Protein AF-A0A165U2X6-F1 (afdb_monomer)

Solvent-accessible surface area (backbone atoms only — not comparable to full-atom values): 18985 Å² total; per-residue (Å²): 111,72,78,59,49,51,34,22,65,60,55,66,56,41,53,42,51,49,54,15,63,79,70,76,49,68,45,68,59,51,27,49,54,42,35,52,60,53,52,75,76,44,92,75,73,81,72,74,57,47,79,82,42,50,92,54,44,56,83,82,63,59,31,30,18,85,81,30,70,65,42,41,51,50,51,50,50,13,45,54,52,41,53,52,48,36,40,77,73,65,75,36,54,84,76,64,39,51,78,67,52,56,81,69,51,92,72,51,73,51,56,70,76,49,41,75,32,75,78,59,92,53,60,70,49,44,70,79,61,50,62,90,90,63,81,67,32,67,66,52,53,50,50,44,54,69,64,64,69,60,79,66,47,40,67,38,27,34,42,25,56,39,63,40,78,90,53,32,44,46,38,34,44,39,38,36,26,28,42,38,92,63,87,80,50,72,69,55,52,50,39,47,74,74,40,88,84,76,51,95,56,49,55,45,44,50,70,41,57,73,89,75,50,64,47,55,46,52,67,36,39,67,31,40,73,46,64,86,45,66,40,61,90,84,46,78,60,49,80,46,75,40,68,34,34,34,33,37,26,46,98,91,38,78,49,34,37,35,38,38,22,76,76,52,90,66,71,68,38,52,48,95,50,56,46,46,37,31,40,36,34,30,23,41,62,70,39,47,52,56,50,35,68,70,65,69,39,23,33,29,42,37,38,36,40,40,42,34,74,34,73,84,42,95,62,74,44,70,68,46,77,46,77,36,71,43,81,76,47,71,68,78,76,84,128

Mean predicted aligned error: 9.25 Å

pLDDT: mean 77.8, std 13.4, range [36.66, 94.38]

Nearest PDB structures (foldseek):
  8dgc-assembly1_D  TM=3.742E-01  e=8.845E-08  Salmonella enterica
  1qpp-assembly1_B  TM=2.661E-01  e=1.090E+00  Escherichia coli
  5xxz-assembly1_B  TM=2.327E-01  e=1.485E+00  Streptococcus pyogenes
  6msu-assembly1_A  TM=2.646E-01  e=4.808E+00  Homo sapiens
  3fcs-assembly2_C  TM=2.014E-01  e=8.924E+00  Homo sapiens

Foldseek 3Di:
DVLLQQAAACQLVQVQVVLCVVQVHPLVVQLVVLLVVVCVVDPQDGDQCCVVCVVWADSPFRKYFNPDPRSRVSSLRSSVVSLVVCVVVVVDDPVRSCLRCLVSDPFAPAPPQADADDDDPLQDAVVVLDDPDDFDAPVSVQVCQQPRDDDFKAFQWKKAWHHNDPQQKTKIKTKHKWFDADDDDPVQLVCCVPFVPPHPTDTQFPQQDDPRNGQVVVVCNRRVNTDGGGHQPNADWDWDDDHFWIFTHDPNDGLKIKGKHAQDPRRMDRNVHHDRMMITIIGGPVSVVVSCVSNVGWMKMKMKMFMDGIDDHPHPYHGDIHIDMDGPGGHDPDD

Radius of gyration: 21.13 Å; Cα contacts (8 Å, |Δi|>4): 613; chains: 1; bounding box: 60×36×61 Å

Sequence (335 aa):
MERSKNGVPLIWELRTRKLSRDFGLRLDLRMAAEWEIITNREQFRFFNHNEFISEKYYSFNNLSCSLSWNCETAIISAYLRTIGYCISVGILDSTSMIEYITPALPFGKPLSGVNPGKRPDFWPSFEDMHSSEAKLNGASLQHFLNGWSCSHEVPLFASGPILTGKHGIEADLDCVVVATENDLNQRELETLFEDANRGNARGLVKKAIPKGLGRWQAELYMRDLAEPNFKIEDRTHTLEPMDNKVSFIFDHEPVAHWKFWYEEWFPARLREFGPHIGVATYCSTDDLEKISDTVGSNLYLAVKLKVSHQKITSSDVQPSEYYASKKIYGVKVQA

Secondary structure (DSSP, 8-state):
-HHHHTTS-THHHHHHHHHHHHHT--HHHHHHHHHHHHHTTS-PPP--HHHHHTTT--TT--EE----HHHHHHHHHHHHHHHHHHHHTTSS-HHHHHHHHGGG-S-PPPSTT----PPPTTS--HHHH--TTSPP-HHHHHHHHHH---SSEEEEEEEEE---GGG-EEEEEEEEEEE-SSPPPHHHHHHHHH-TTSSSSEESS--SS-TT-GGGHHHHHTTT-------STT---EEEE-SS-EEEEETTEEEEEEEEEES-----EETTS--SEEEEEEEEHHHHHHHHHHHTS-EEEEEEEEEEE-TT------SEEEEEEEEEE------

Structure (mmCIF, N/CA/C/O backbone):
data_AF-A0A165U2X6-F1
#
_entry.id   AF-A0A165U2X6-F1
#
loop_
_atom_site.group_PDB
_atom_site.id
_atom_site.type_symbol
_atom_site.label_atom_id
_atom_site.label_alt_id
_atom_site.label_comp_id
_atom_site.label_asym_id
_atom_site.label_entity_id
_atom_site.label_seq_id
_at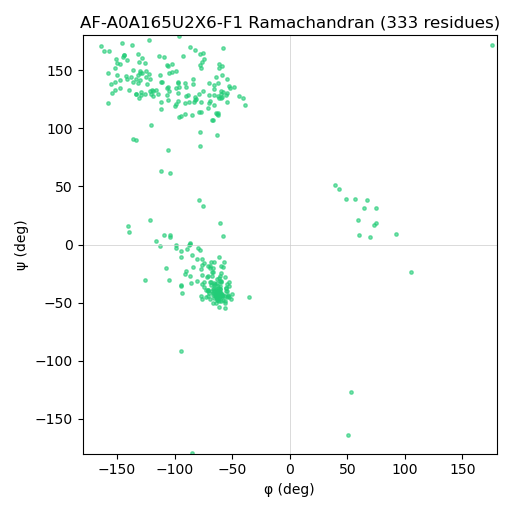om_site.pdbx_PDB_ins_code
_atom_site.Cartn_x
_atom_site.Cartn_y
_atom_site.Cartn_z
_atom_site.occupancy
_atom_site.B_iso_or_equiv
_atom_site.auth_seq_id
_atom_site.auth_comp_id
_atom_site.auth_asym_id
_atom_site.auth_atom_id
_atom_site.pdbx_PDB_model_num
ATOM 1 N N . MET A 1 1 ? 11.452 0.491 -24.176 1.00 75.94 1 MET A N 1
ATOM 2 C CA . MET A 1 1 ? 11.282 0.143 -22.747 1.00 75.94 1 MET A CA 1
ATOM 3 C C . MET A 1 1 ? 9.816 0.023 -22.312 1.00 75.94 1 MET A C 1
ATOM 5 O O . MET A 1 1 ? 9.511 -0.944 -21.635 1.00 75.94 1 MET A O 1
ATOM 9 N N . GLU A 1 2 ? 8.901 0.936 -22.682 1.00 78.00 2 GLU A N 1
ATOM 10 C CA . GLU A 1 2 ? 7.518 0.968 -22.135 1.00 78.00 2 GLU A CA 1
ATOM 11 C C . GLU A 1 2 ? 6.745 -0.353 -22.192 1.00 78.00 2 GLU A C 1
ATOM 13 O O . GLU A 1 2 ? 6.205 -0.790 -21.179 1.00 78.00 2 GLU A O 1
ATOM 18 N N . ARG A 1 3 ? 6.760 -1.043 -23.338 1.00 76.06 3 ARG A N 1
ATOM 19 C CA . ARG A 1 3 ? 6.112 -2.354 -23.476 1.00 76.06 3 ARG A CA 1
ATOM 20 C C . ARG A 1 3 ? 6.619 -3.351 -22.420 1.00 76.06 3 ARG A C 1
ATOM 22 O O . ARG A 1 3 ? 5.830 -4.121 -21.893 1.00 76.06 3 ARG A O 1
ATOM 29 N N . SER A 1 4 ? 7.915 -3.310 -22.091 1.00 75.75 4 SER A N 1
ATOM 30 C CA . SER A 1 4 ? 8.593 -4.213 -21.139 1.00 75.75 4 SER A CA 1
ATOM 31 C C . SER A 1 4 ? 8.273 -3.928 -19.683 1.00 75.75 4 SER A C 1
ATOM 33 O O . SER A 1 4 ? 8.521 -4.787 -18.846 1.00 75.75 4 SER A O 1
ATOM 35 N N . LYS A 1 5 ? 7.715 -2.750 -19.383 1.00 76.75 5 LYS A N 1
ATOM 36 C CA . LYS A 1 5 ? 7.213 -2.428 -18.045 1.00 76.75 5 LYS A CA 1
ATOM 37 C C . LYS A 1 5 ? 5.863 -3.085 -17.767 1.00 76.75 5 LYS A C 1
ATOM 39 O O . LYS A 1 5 ? 5.489 -3.200 -16.607 1.00 76.75 5 LYS A O 1
ATOM 44 N N . ASN A 1 6 ? 5.114 -3.462 -18.810 1.00 75.88 6 ASN A N 1
ATOM 45 C CA . ASN A 1 6 ? 3.826 -4.110 -18.619 1.00 75.88 6 ASN A CA 1
ATOM 46 C C . ASN A 1 6 ? 4.045 -5.521 -18.070 1.00 75.88 6 ASN A C 1
ATOM 48 O O . ASN A 1 6 ? 4.740 -6.333 -18.685 1.00 75.88 6 ASN A O 1
ATOM 52 N N . GLY A 1 7 ? 3.465 -5.781 -16.905 1.00 70.75 7 GLY A N 1
ATOM 53 C CA . GLY A 1 7 ? 3.660 -7.026 -16.188 1.00 70.75 7 GLY A CA 1
ATOM 54 C C . GLY A 1 7 ? 5.012 -7.175 -15.488 1.00 70.75 7 GLY A C 1
ATOM 55 O O . GLY A 1 7 ? 5.510 -8.297 -15.366 1.00 70.75 7 GLY A O 1
ATOM 56 N N . VAL A 1 8 ? 5.579 -6.049 -15.040 1.00 75.81 8 VAL A N 1
ATOM 57 C CA . VAL A 1 8 ? 6.690 -5.970 -14.077 1.00 75.81 8 VAL A CA 1
ATOM 58 C C . VAL A 1 8 ? 6.235 -5.136 -12.868 1.00 75.81 8 VAL A C 1
ATOM 60 O O . VAL A 1 8 ? 5.468 -4.188 -13.066 1.00 75.81 8 VAL A O 1
ATOM 63 N N . PRO A 1 9 ? 6.695 -5.430 -11.634 1.00 75.06 9 PRO A N 1
ATOM 64 C CA . PRO A 1 9 ? 6.358 -4.642 -10.451 1.00 75.06 9 PRO A CA 1
ATOM 65 C C . PRO A 1 9 ? 6.614 -3.136 -10.609 1.00 75.06 9 PRO A C 1
ATOM 67 O O . PRO A 1 9 ? 7.683 -2.700 -11.046 1.00 75.06 9 PRO A O 1
ATOM 70 N N . LEU A 1 10 ? 5.652 -2.313 -10.180 1.00 76.81 10 LEU A N 1
ATOM 71 C CA . LEU A 1 10 ? 5.732 -0.848 -10.288 1.00 76.81 10 LEU A CA 1
ATOM 72 C C . LEU A 1 10 ? 6.792 -0.192 -9.407 1.00 76.81 10 LEU A C 1
ATOM 74 O O . LEU A 1 10 ? 7.115 0.982 -9.603 1.00 76.81 10 LEU A O 1
ATOM 78 N N . ILE A 1 11 ? 7.314 -0.917 -8.423 1.00 75.81 11 ILE A N 1
ATOM 79 C CA . ILE A 1 11 ? 8.271 -0.402 -7.448 1.00 75.81 11 ILE A CA 1
ATOM 80 C C . ILE A 1 11 ? 9.448 0.336 -8.095 1.00 75.81 11 ILE A C 1
ATOM 82 O O . ILE A 1 11 ? 9.795 1.435 -7.658 1.00 75.81 11 ILE A O 1
ATOM 86 N N . TRP A 1 12 ? 10.005 -0.207 -9.178 1.00 81.00 12 TRP A N 1
ATOM 87 C CA . TRP A 1 12 ? 11.144 0.381 -9.891 1.00 81.00 12 TRP A CA 1
ATOM 88 C C . TRP A 1 12 ? 10.815 1.776 -10.415 1.00 81.00 12 TRP A C 1
ATOM 90 O O . TRP A 1 12 ? 11.581 2.729 -10.256 1.00 81.00 12 TRP A O 1
ATOM 100 N N . GLU A 1 13 ? 9.625 1.918 -10.986 1.00 80.81 13 GLU A N 1
ATOM 101 C CA . GLU A 1 13 ? 9.153 3.174 -11.539 1.00 80.81 13 GLU A CA 1
ATOM 102 C C . GLU A 1 13 ? 8.801 4.178 -10.440 1.00 80.81 13 GLU A C 1
ATOM 104 O O . GLU A 1 13 ? 9.209 5.337 -10.520 1.00 80.81 13 GLU A O 1
ATOM 109 N N . LEU A 1 14 ? 8.095 3.742 -9.395 1.00 78.88 14 LEU A N 1
ATOM 110 C CA . LEU A 1 14 ? 7.706 4.598 -8.274 1.00 78.88 14 LEU A CA 1
ATOM 111 C C . LEU A 1 14 ? 8.933 5.196 -7.573 1.00 78.88 14 LEU A C 1
ATOM 113 O O . LEU A 1 14 ? 8.976 6.404 -7.325 1.00 78.88 14 LEU A O 1
ATOM 117 N N . ARG A 1 15 ? 9.969 4.384 -7.329 1.00 80.56 15 ARG A N 1
ATOM 118 C CA . ARG A 1 15 ? 11.241 4.842 -6.749 1.00 80.56 15 ARG A CA 1
ATOM 119 C C . ARG A 1 15 ? 11.967 5.828 -7.655 1.00 80.56 15 ARG A C 1
ATOM 121 O O . ARG A 1 15 ? 12.407 6.876 -7.189 1.00 80.56 15 ARG A O 1
ATOM 128 N N . THR A 1 16 ? 12.045 5.520 -8.946 1.00 86.56 16 THR A N 1
ATOM 129 C CA . THR A 1 16 ? 12.723 6.377 -9.928 1.00 86.56 16 THR A CA 1
ATOM 130 C C . THR A 1 16 ? 12.021 7.726 -10.071 1.00 86.56 16 THR A C 1
ATOM 132 O O . THR A 1 16 ? 12.680 8.765 -10.105 1.00 86.56 16 THR A O 1
ATOM 135 N N . ARG A 1 17 ? 10.682 7.740 -10.099 1.00 85.31 17 ARG A N 1
ATOM 136 C CA . ARG A 1 17 ? 9.880 8.971 -10.155 1.00 85.31 17 ARG A CA 1
ATOM 137 C C . ARG A 1 17 ? 10.008 9.800 -8.882 1.00 85.31 17 ARG A C 1
ATOM 139 O O . ARG A 1 17 ? 10.122 11.018 -8.978 1.00 85.31 17 ARG A O 1
ATOM 146 N N . LYS A 1 18 ? 10.006 9.164 -7.703 1.00 82.00 18 LYS A N 1
ATOM 147 C CA . LYS A 1 18 ? 10.247 9.853 -6.426 1.00 82.00 18 LYS A CA 1
ATOM 148 C C . LYS A 1 18 ? 11.593 10.576 -6.466 1.00 82.00 18 LYS A C 1
ATOM 150 O O . LYS A 1 18 ? 11.616 11.790 -6.324 1.00 82.00 18 LYS A O 1
ATOM 155 N N . LEU A 1 19 ? 12.668 9.853 -6.780 1.00 85.94 19 LEU A N 1
ATOM 156 C CA . LEU A 1 19 ? 14.013 10.421 -6.850 1.00 85.94 19 LEU A CA 1
ATOM 157 C C . LEU A 1 19 ? 14.128 11.519 -7.922 1.00 85.94 19 LEU A C 1
ATOM 159 O O . LEU A 1 19 ? 14.729 12.561 -7.691 1.00 85.94 19 LEU A O 1
ATOM 163 N N . SER A 1 20 ? 13.487 11.324 -9.078 1.00 89.25 20 SER A N 1
ATOM 164 C CA . SER A 1 20 ? 13.410 12.339 -10.138 1.00 89.25 20 SER A CA 1
ATOM 165 C C . SER A 1 20 ? 12.778 13.639 -9.643 1.00 89.25 20 SER A C 1
ATOM 167 O O . SER A 1 20 ? 13.281 14.717 -9.937 1.00 89.25 20 SER A O 1
ATOM 169 N N . ARG A 1 21 ? 11.690 13.548 -8.874 1.00 86.81 21 ARG A N 1
ATOM 170 C CA . ARG A 1 21 ? 10.997 14.711 -8.313 1.00 86.81 21 ARG A CA 1
ATOM 171 C C . ARG A 1 21 ? 11.802 15.384 -7.206 1.00 86.81 21 ARG A C 1
ATOM 173 O O . ARG A 1 21 ? 11.892 16.605 -7.213 1.00 86.81 21 ARG A O 1
ATOM 180 N N . ASP A 1 22 ? 12.385 14.605 -6.298 1.00 84.75 22 ASP A N 1
ATOM 181 C CA . ASP A 1 22 ? 13.119 15.128 -5.140 1.00 84.75 22 ASP A CA 1
ATOM 182 C C . ASP A 1 22 ? 14.359 15.939 -5.569 1.00 84.75 22 ASP A C 1
ATOM 184 O O . ASP A 1 22 ? 14.724 16.902 -4.900 1.00 84.75 22 ASP A O 1
ATOM 188 N N . PHE A 1 23 ? 14.958 15.600 -6.718 1.00 86.38 23 PHE A N 1
ATOM 189 C CA . PHE A 1 23 ? 16.182 16.235 -7.225 1.00 86.38 23 PHE A CA 1
ATOM 190 C C . PHE A 1 23 ? 16.012 16.987 -8.559 1.00 86.38 23 PHE A C 1
ATOM 192 O O . PHE A 1 23 ? 16.989 17.505 -9.095 1.00 86.38 23 PHE A O 1
ATOM 199 N N . GLY A 1 24 ? 14.799 17.058 -9.120 1.00 87.25 24 GLY A N 1
ATOM 200 C CA . GLY A 1 24 ? 14.529 17.765 -10.382 1.00 87.25 24 GLY A CA 1
ATOM 201 C C . GLY A 1 24 ? 15.185 17.137 -11.621 1.00 87.25 24 GLY A C 1
ATOM 202 O O . GLY A 1 24 ? 15.666 17.849 -12.500 1.00 87.25 24 GLY A O 1
ATOM 203 N N . LEU A 1 25 ? 15.227 15.805 -11.700 1.00 88.69 25 LEU A N 1
ATOM 204 C CA . LEU A 1 25 ? 15.951 15.042 -12.723 1.00 88.69 25 LEU A CA 1
ATOM 205 C C . LEU A 1 25 ? 15.021 14.254 -13.652 1.00 88.69 25 LEU A C 1
ATOM 207 O O . LEU A 1 25 ? 13.878 13.954 -13.323 1.00 88.69 25 LEU A O 1
ATOM 211 N N . ARG A 1 26 ? 15.548 13.845 -14.812 1.00 91.31 26 ARG A N 1
ATOM 212 C CA . ARG A 1 26 ? 14.888 12.932 -15.764 1.00 91.31 26 ARG A CA 1
ATOM 213 C C . ARG A 1 26 ? 15.481 11.525 -15.692 1.00 91.31 26 ARG A C 1
ATOM 215 O O . ARG A 1 26 ? 16.075 11.031 -16.652 1.00 91.31 26 ARG A O 1
ATOM 222 N N . LEU A 1 27 ? 15.366 10.879 -14.528 1.00 91.75 27 LEU A N 1
ATOM 223 C CA . LEU A 1 27 ? 15.927 9.534 -14.332 1.00 91.75 27 LEU A CA 1
ATOM 224 C C . LEU A 1 27 ? 15.181 8.459 -15.131 1.00 91.75 27 LEU A C 1
ATOM 226 O O . LEU A 1 27 ? 15.741 7.401 -15.396 1.00 91.75 27 LEU A O 1
ATOM 230 N N . ASP A 1 28 ? 13.960 8.747 -15.581 1.00 89.44 28 ASP A N 1
ATOM 231 C CA . ASP A 1 28 ? 13.228 7.933 -16.551 1.00 89.44 28 ASP A CA 1
ATOM 232 C C . ASP A 1 28 ? 13.997 7.780 -17.874 1.00 89.44 28 ASP A C 1
ATOM 234 O O . ASP A 1 28 ? 14.110 6.670 -18.398 1.00 89.44 28 ASP A O 1
ATOM 238 N N . LEU A 1 29 ? 14.584 8.873 -18.376 1.00 91.50 29 LEU A N 1
ATOM 239 C CA . LEU A 1 29 ? 15.409 8.857 -19.586 1.00 91.50 29 LEU A CA 1
ATOM 240 C C . LEU A 1 29 ? 16.741 8.149 -19.341 1.00 91.50 29 LEU A C 1
ATOM 242 O O . LEU A 1 29 ? 17.197 7.386 -20.192 1.00 91.50 29 LEU A O 1
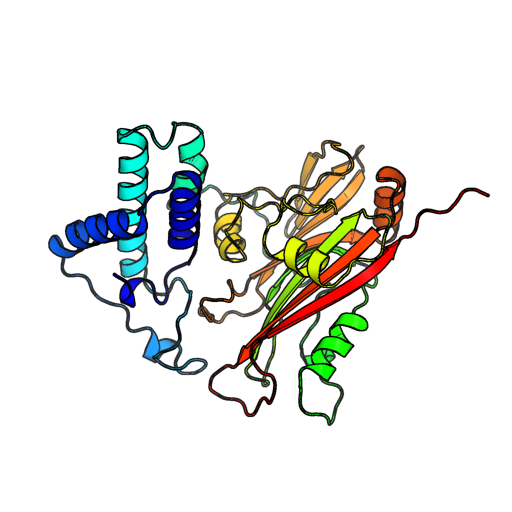ATOM 246 N N . ARG A 1 30 ? 17.351 8.349 -18.164 1.00 93.62 30 ARG A N 1
ATOM 247 C CA . ARG A 1 30 ? 18.587 7.639 -17.809 1.00 93.62 30 ARG A CA 1
ATOM 248 C C . ARG A 1 30 ? 18.366 6.129 -17.758 1.00 93.62 30 ARG A C 1
ATOM 250 O O . ARG A 1 30 ? 19.144 5.386 -18.346 1.00 93.62 30 ARG A O 1
ATOM 257 N N . MET A 1 31 ? 17.289 5.689 -17.115 1.00 93.44 31 MET A N 1
ATOM 258 C CA . MET A 1 31 ? 16.928 4.276 -17.038 1.00 93.44 31 MET A CA 1
ATOM 259 C C . MET A 1 31 ? 16.648 3.681 -18.423 1.00 93.44 31 MET A C 1
ATOM 261 O O . MET A 1 31 ? 17.048 2.550 -18.687 1.00 93.44 31 MET A O 1
ATOM 265 N N . ALA A 1 32 ? 16.024 4.443 -19.329 1.00 91.50 32 ALA A N 1
ATOM 266 C CA . ALA A 1 32 ? 15.832 4.023 -20.717 1.00 91.50 32 ALA A CA 1
ATOM 267 C C . ALA A 1 32 ? 17.166 3.823 -21.460 1.00 91.50 32 ALA A C 1
ATOM 269 O O . ALA A 1 32 ? 17.324 2.825 -22.159 1.00 91.50 32 ALA A O 1
ATOM 270 N N . ALA A 1 33 ? 18.140 4.715 -21.260 1.00 92.38 33 ALA A N 1
ATOM 271 C CA . ALA A 1 33 ? 19.469 4.577 -21.854 1.00 92.38 33 ALA A CA 1
ATOM 272 C C . ALA A 1 33 ? 20.224 3.346 -21.313 1.00 92.38 33 ALA A C 1
ATOM 274 O O . ALA A 1 33 ? 20.822 2.596 -22.082 1.00 92.38 33 ALA A O 1
ATOM 275 N N . GLU A 1 34 ? 20.161 3.084 -20.000 1.00 92.88 34 GLU A N 1
ATOM 276 C CA . GLU A 1 34 ? 20.750 1.868 -19.414 1.00 92.88 34 GLU A CA 1
ATOM 277 C C . GLU A 1 34 ? 20.080 0.596 -19.953 1.00 92.88 34 GLU A C 1
ATOM 279 O O . GLU A 1 34 ? 20.760 -0.385 -20.258 1.00 92.88 34 GLU A O 1
ATOM 284 N N . TRP A 1 35 ? 18.754 0.623 -20.117 1.00 89.38 35 TRP A N 1
ATOM 285 C CA . TRP A 1 35 ? 17.996 -0.464 -20.731 1.00 89.38 35 TRP A CA 1
ATOM 286 C C . TRP A 1 35 ? 18.483 -0.766 -22.153 1.00 89.38 35 TRP A C 1
ATOM 288 O O . TRP A 1 35 ? 18.734 -1.926 -22.468 1.00 89.38 35 TRP A O 1
ATOM 298 N N . GLU A 1 36 ? 18.660 0.253 -23.000 1.00 89.62 36 GLU A N 1
ATOM 299 C CA . GLU A 1 36 ? 19.143 0.075 -24.377 1.00 89.62 36 GLU A CA 1
ATOM 300 C C . GLU A 1 36 ? 20.525 -0.585 -24.416 1.00 89.62 36 GLU A C 1
ATOM 302 O O . GLU A 1 36 ? 20.745 -1.524 -25.184 1.00 89.62 36 GLU A O 1
ATOM 307 N N . ILE A 1 37 ? 21.436 -0.162 -23.533 1.00 89.81 37 ILE A N 1
ATOM 308 C CA . ILE A 1 37 ? 22.769 -0.766 -23.402 1.00 89.81 37 ILE A CA 1
ATOM 309 C C . ILE A 1 37 ? 22.668 -2.250 -23.031 1.00 89.81 37 ILE A C 1
ATOM 311 O O . ILE A 1 37 ? 23.429 -3.059 -23.563 1.00 89.81 37 ILE A O 1
ATOM 315 N N . ILE A 1 38 ? 21.754 -2.616 -22.128 1.00 88.00 38 ILE A N 1
ATOM 316 C CA . ILE A 1 38 ? 21.537 -4.010 -21.718 1.00 88.00 38 ILE A CA 1
ATOM 317 C C . ILE A 1 38 ? 20.980 -4.825 -22.888 1.00 88.00 38 ILE A C 1
ATOM 319 O O . ILE A 1 38 ? 21.542 -5.863 -23.231 1.00 88.00 38 ILE A O 1
ATOM 323 N N . THR A 1 39 ? 19.921 -4.344 -23.543 1.00 86.06 39 THR A N 1
ATOM 324 C CA . THR A 1 39 ? 19.252 -5.093 -24.618 1.00 86.06 39 THR A CA 1
ATOM 325 C C . THR A 1 39 ? 20.064 -5.196 -25.905 1.00 86.06 39 THR A C 1
ATOM 327 O O . THR A 1 39 ? 19.800 -6.075 -26.715 1.00 86.06 39 THR A O 1
ATOM 330 N N . ASN A 1 40 ? 21.070 -4.339 -26.100 1.00 86.06 40 ASN A N 1
ATOM 331 C CA . ASN A 1 40 ? 21.994 -4.454 -27.231 1.00 86.06 40 ASN A CA 1
ATOM 332 C C . ASN A 1 40 ? 23.028 -5.578 -27.051 1.00 86.06 40 ASN A C 1
ATOM 334 O O . ASN A 1 40 ? 23.654 -5.986 -28.026 1.00 86.06 40 ASN A O 1
ATOM 338 N N . ARG A 1 41 ? 23.242 -6.067 -25.821 1.00 84.06 41 ARG A N 1
ATOM 339 C CA . ARG A 1 41 ? 24.234 -7.118 -25.529 1.00 84.06 41 ARG A CA 1
ATOM 340 C C . ARG A 1 41 ? 23.682 -8.527 -25.702 1.00 84.06 41 ARG A C 1
ATOM 342 O O . ARG A 1 41 ? 24.454 -9.440 -25.970 1.00 84.06 41 ARG A O 1
ATOM 349 N N . GLU A 1 42 ? 22.377 -8.704 -25.538 1.00 77.56 42 GLU A N 1
ATOM 350 C CA . GLU A 1 42 ? 21.735 -10.014 -25.566 1.00 77.56 42 GLU A CA 1
ATOM 351 C C . GLU A 1 42 ? 20.323 -9.916 -26.147 1.00 77.56 42 GLU A C 1
ATOM 353 O O . GLU A 1 42 ? 19.585 -8.966 -25.880 1.00 77.56 42 GLU A O 1
ATOM 358 N N . GLN A 1 43 ? 19.935 -10.915 -26.944 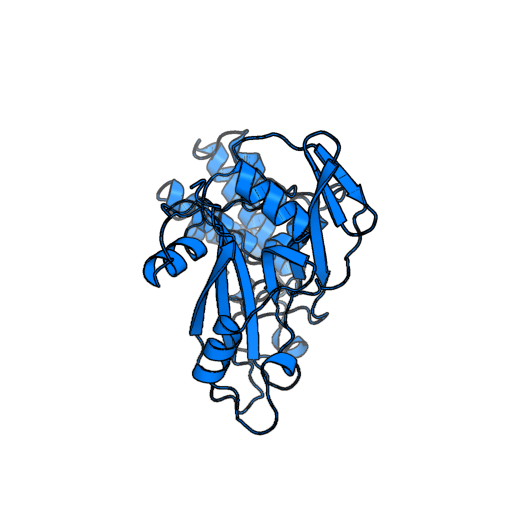1.00 72.50 43 GLN A N 1
ATOM 359 C CA . GLN A 1 43 ? 18.609 -10.959 -27.545 1.00 72.50 43 GLN A CA 1
ATOM 360 C C . GLN A 1 43 ? 17.534 -11.135 -26.466 1.00 72.50 43 GLN A C 1
ATOM 362 O O . GLN A 1 43 ? 17.339 -12.211 -25.904 1.00 72.50 43 GLN A O 1
ATOM 367 N N . PHE A 1 44 ? 16.793 -10.062 -26.215 1.00 71.31 44 PHE A N 1
ATOM 368 C CA . PHE A 1 44 ? 15.788 -10.012 -25.168 1.00 71.31 44 PHE A CA 1
ATOM 369 C C . PHE A 1 44 ? 14.442 -10.611 -25.620 1.00 71.31 44 PHE A C 1
ATOM 371 O O . PHE A 1 44 ? 13.841 -10.144 -26.592 1.00 71.31 44 PHE A O 1
ATOM 378 N N . ARG A 1 45 ? 13.929 -11.624 -24.903 1.00 71.12 45 ARG A N 1
ATOM 379 C CA . ARG A 1 45 ? 12.600 -12.209 -25.168 1.00 71.12 45 ARG A CA 1
ATOM 380 C C . ARG A 1 45 ? 11.520 -11.512 -24.352 1.00 71.12 45 ARG A C 1
ATOM 382 O O . ARG A 1 45 ? 11.545 -11.514 -23.125 1.00 71.12 45 ARG A O 1
ATOM 389 N N . PHE A 1 46 ? 10.537 -10.966 -25.055 1.00 71.88 46 PHE A N 1
ATOM 390 C CA . PHE A 1 46 ? 9.377 -10.339 -24.443 1.00 71.88 46 PHE A CA 1
ATOM 391 C C . PHE A 1 46 ? 8.367 -11.390 -23.974 1.00 71.88 46 PHE A C 1
ATOM 393 O O . PHE A 1 46 ? 7.958 -12.244 -24.761 1.00 71.88 46 PHE A O 1
ATOM 400 N N . PHE A 1 47 ? 7.918 -11.300 -22.723 1.00 71.19 47 PHE A N 1
ATOM 401 C CA . PHE A 1 47 ? 6.808 -12.122 -22.249 1.00 71.19 47 PHE A CA 1
ATOM 402 C C . PHE A 1 47 ? 5.477 -11.574 -22.764 1.00 71.19 47 PHE A C 1
ATOM 404 O O . PHE A 1 47 ? 5.052 -10.477 -22.395 1.00 71.19 47 PHE A O 1
ATOM 411 N N . ASN A 1 48 ? 4.808 -12.341 -23.622 1.00 74.19 48 ASN A N 1
ATOM 412 C CA . ASN A 1 48 ? 3.470 -12.009 -24.089 1.00 74.19 48 ASN A CA 1
ATOM 413 C C . ASN A 1 48 ? 2.430 -12.355 -23.011 1.00 74.19 48 ASN A C 1
ATOM 415 O O . ASN A 1 48 ? 1.832 -13.424 -23.037 1.00 74.19 48 ASN A O 1
ATOM 419 N N . HIS A 1 49 ? 2.210 -11.439 -22.067 1.00 71.81 49 HIS A N 1
ATOM 420 C CA . HIS A 1 49 ? 1.269 -11.640 -20.961 1.00 71.81 49 HIS A CA 1
ATOM 421 C C . HIS A 1 49 ? -0.173 -11.881 -21.413 1.00 71.81 49 HIS A C 1
ATOM 423 O O . HIS A 1 49 ? -0.918 -12.524 -20.685 1.00 71.81 49 HIS A O 1
ATOM 429 N N . ASN A 1 50 ? -0.555 -11.414 -22.606 1.00 74.38 50 ASN A N 1
ATOM 430 C CA . ASN A 1 50 ? -1.933 -11.430 -23.099 1.00 74.38 50 ASN A CA 1
ATOM 431 C C . ASN A 1 50 ? -2.587 -12.811 -23.062 1.00 74.38 50 ASN A C 1
ATOM 433 O O . ASN A 1 50 ? -3.737 -12.916 -22.656 1.00 74.38 50 ASN A O 1
ATOM 437 N N . GLU A 1 51 ? -1.871 -13.859 -23.462 1.00 72.69 51 GLU A N 1
ATOM 438 C CA . GLU A 1 51 ? -2.410 -15.225 -23.462 1.00 72.69 51 GLU A CA 1
ATOM 439 C C . GLU A 1 51 ? -2.701 -15.707 -22.039 1.00 72.69 51 GLU A C 1
ATOM 441 O O . GLU A 1 51 ? -3.733 -16.322 -21.790 1.00 72.69 51 GLU A O 1
ATOM 446 N N . PHE A 1 52 ? -1.837 -15.339 -21.096 1.00 74.75 52 PHE A N 1
ATOM 447 C CA . PHE A 1 52 ? -1.885 -15.797 -19.714 1.00 74.75 52 PHE A CA 1
ATOM 448 C C . PHE A 1 52 ? -2.976 -15.109 -18.876 1.00 74.75 52 PHE A C 1
ATOM 450 O O . PHE A 1 52 ? -3.476 -15.678 -17.915 1.00 74.75 52 PHE A O 1
ATOM 457 N N . ILE A 1 53 ? -3.363 -13.887 -19.240 1.00 78.62 53 ILE A N 1
ATOM 458 C CA . ILE A 1 53 ? -4.300 -13.069 -18.453 1.00 78.62 53 ILE A CA 1
ATOM 459 C C . ILE A 1 53 ? -5.652 -12.827 -19.129 1.00 78.62 53 ILE A C 1
ATOM 461 O O . ILE A 1 53 ? -6.487 -12.082 -18.603 1.00 78.62 53 ILE A O 1
ATOM 465 N N . SER A 1 54 ? -5.826 -13.350 -20.345 1.00 80.56 54 SER A N 1
ATOM 466 C CA . SER A 1 54 ? -6.958 -13.027 -21.225 1.00 80.56 54 SER A CA 1
ATOM 467 C C . SER A 1 54 ? -8.323 -13.355 -20.616 1.00 80.56 54 SER A C 1
ATOM 469 O O . SER A 1 54 ? -9.330 -12.792 -21.050 1.00 80.56 54 SER A O 1
ATOM 471 N N . GLU A 1 55 ? -8.342 -14.206 -19.587 1.00 80.00 55 GLU A N 1
ATOM 472 C CA . GLU A 1 55 ? -9.513 -14.526 -18.773 1.00 80.00 55 GLU A CA 1
ATOM 473 C C . GLU A 1 55 ? -10.035 -13.359 -17.922 1.00 80.00 55 GLU A C 1
ATOM 475 O O . GLU A 1 55 ? -11.201 -13.383 -17.545 1.00 80.00 55 GLU A O 1
ATOM 480 N N . LYS A 1 56 ? -9.225 -12.326 -17.641 1.00 79.75 56 LYS A N 1
ATOM 481 C CA . LYS A 1 56 ? -9.638 -11.154 -16.839 1.00 79.75 56 LYS A CA 1
ATOM 482 C C . LYS A 1 56 ? -9.419 -9.807 -17.523 1.00 79.75 56 LYS A C 1
ATOM 484 O O . LYS A 1 56 ? -10.196 -8.875 -17.300 1.00 79.75 56 LYS A O 1
ATOM 489 N N . TYR A 1 57 ? -8.404 -9.687 -18.381 1.00 80.88 57 TYR A N 1
ATOM 490 C CA . TYR A 1 57 ? -7.985 -8.396 -18.942 1.00 80.88 57 TYR A CA 1
ATOM 491 C C . TYR A 1 57 ? -7.938 -8.376 -20.475 1.00 80.88 57 TYR A C 1
ATOM 493 O O . TYR A 1 57 ? -7.805 -9.397 -21.153 1.00 80.88 57 TYR A O 1
ATOM 501 N N . TYR A 1 58 ? -8.053 -7.178 -21.048 1.00 79.06 58 TYR A N 1
ATOM 502 C CA . TYR A 1 58 ? -7.759 -6.918 -22.454 1.00 79.06 58 TYR A CA 1
ATOM 503 C C . TYR A 1 58 ? -6.250 -6.831 -22.696 1.00 79.06 58 TYR A C 1
ATOM 505 O O . TYR A 1 58 ? -5.481 -6.414 -21.834 1.00 79.06 58 TYR A O 1
ATOM 513 N N . SER A 1 59 ? -5.835 -7.116 -23.931 1.00 75.81 59 SER A N 1
ATOM 514 C CA . SER A 1 59 ? -4.429 -7.074 -24.347 1.00 75.81 59 SER A CA 1
ATOM 515 C C . SER A 1 59 ? -3.788 -5.682 -24.327 1.00 75.81 59 SER A C 1
ATOM 517 O O . SER A 1 59 ? -2.574 -5.551 -24.457 1.00 75.81 59 SER A O 1
ATOM 519 N N . PHE A 1 60 ? -4.605 -4.633 -24.239 1.00 77.12 60 PHE A N 1
ATOM 520 C CA . PHE A 1 60 ? -4.165 -3.243 -24.134 1.00 77.12 60 PHE A CA 1
ATOM 521 C C . PHE A 1 60 ? -4.191 -2.723 -22.692 1.00 77.12 60 PHE A C 1
ATOM 523 O O . PHE A 1 60 ? -3.811 -1.575 -22.465 1.00 77.12 60 PHE A O 1
ATOM 530 N N . ASN A 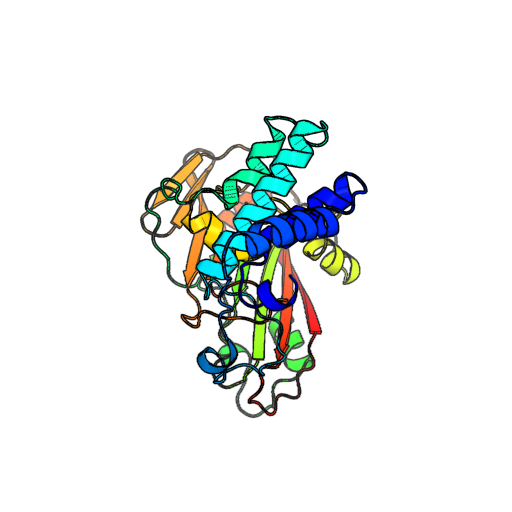1 61 ? -4.647 -3.521 -21.717 1.00 79.75 61 ASN A N 1
ATOM 531 C CA . ASN A 1 61 ? -4.592 -3.100 -20.325 1.00 79.75 61 ASN A CA 1
ATOM 532 C C . ASN A 1 61 ? -3.133 -2.985 -19.870 1.00 79.75 61 ASN A C 1
ATOM 534 O O . ASN A 1 61 ? -2.291 -3.845 -20.140 1.00 79.75 61 ASN A O 1
ATOM 538 N N . ASN A 1 62 ? -2.855 -1.906 -19.141 1.00 79.56 62 ASN A N 1
ATOM 539 C CA . ASN A 1 62 ? -1.616 -1.761 -18.399 1.00 79.56 62 ASN A CA 1
ATOM 540 C C . ASN A 1 62 ? -1.760 -2.508 -17.084 1.00 79.56 62 ASN A C 1
ATOM 542 O O . ASN A 1 62 ? -2.664 -2.228 -16.300 1.00 79.56 62 ASN A O 1
ATOM 546 N N . LEU A 1 63 ? -0.848 -3.432 -16.841 1.00 77.75 63 LEU A N 1
ATOM 547 C CA . LEU A 1 63 ? -0.911 -4.357 -15.731 1.00 77.75 63 LEU A CA 1
ATOM 548 C C . LEU A 1 63 ? 0.387 -4.335 -14.961 1.00 77.75 63 LEU A C 1
ATOM 550 O O . LEU A 1 63 ? 1.446 -3.940 -15.460 1.00 77.75 63 LEU A O 1
ATOM 554 N N . SER A 1 64 ? 0.286 -4.817 -13.739 1.00 74.31 64 SER A N 1
ATOM 555 C CA . SER A 1 64 ? 1.423 -5.016 -12.878 1.00 74.31 64 SER A CA 1
ATOM 556 C C . SER A 1 64 ? 1.364 -6.424 -12.291 1.00 74.31 64 SER A C 1
ATOM 558 O O . SER A 1 64 ? 0.343 -6.853 -11.752 1.00 74.31 64 SER A O 1
ATOM 560 N N . CYS A 1 65 ? 2.455 -7.162 -12.479 1.00 69.44 65 CYS A N 1
ATOM 561 C CA . CYS A 1 65 ? 2.659 -8.550 -12.060 1.00 69.44 65 CYS A CA 1
ATOM 562 C C . CYS A 1 65 ? 4.156 -8.886 -12.104 1.00 69.44 65 CYS A C 1
ATOM 564 O O . CYS A 1 65 ? 4.923 -8.113 -12.667 1.00 69.44 65 CYS A O 1
ATOM 566 N N . SER A 1 66 ? 4.572 -10.043 -11.589 1.00 64.19 66 SER A N 1
ATOM 567 C CA . SER A 1 66 ? 5.924 -10.599 -11.784 1.00 64.19 66 SER A CA 1
ATOM 568 C C . SER A 1 66 ? 5.835 -11.869 -12.648 1.00 64.19 66 SER A C 1
ATOM 570 O O . SER A 1 66 ? 6.075 -12.986 -12.205 1.00 64.19 66 SER A O 1
ATOM 572 N N . LEU A 1 67 ? 5.389 -11.718 -13.904 1.00 64.00 67 LEU A N 1
ATOM 573 C CA . LEU A 1 67 ? 5.199 -12.857 -14.825 1.00 64.00 67 LEU A CA 1
ATOM 574 C C . LEU A 1 67 ? 6.404 -13.115 -15.743 1.00 64.00 67 LEU A C 1
ATOM 576 O O . LEU A 1 67 ? 6.462 -14.137 -16.421 1.00 64.00 67 LEU A O 1
ATOM 580 N N . SER A 1 68 ? 7.373 -12.197 -15.784 1.00 67.81 68 SER A N 1
ATOM 581 C CA . SER A 1 68 ? 8.534 -12.292 -16.669 1.00 67.81 68 SER A CA 1
ATOM 582 C C . SER A 1 68 ? 9.820 -11.987 -15.926 1.00 67.81 68 SER A C 1
ATOM 584 O O . SER A 1 68 ? 10.284 -10.847 -15.911 1.00 67.81 68 SER A O 1
ATOM 586 N N . TRP A 1 69 ? 10.434 -13.029 -15.368 1.00 70.19 69 TRP A N 1
ATOM 587 C CA . TRP A 1 69 ? 11.731 -12.931 -14.698 1.00 70.19 69 TRP A CA 1
ATOM 588 C C . TRP A 1 69 ? 12.805 -12.310 -15.605 1.00 70.19 69 TRP A C 1
ATOM 590 O O . TRP A 1 69 ? 13.624 -11.529 -15.132 1.00 70.19 69 TRP A O 1
ATOM 600 N N . ASN A 1 70 ? 12.758 -12.564 -16.919 1.00 75.75 70 ASN A N 1
ATOM 601 C CA . ASN A 1 70 ? 13.645 -11.929 -17.896 1.00 75.75 70 ASN A CA 1
ATOM 602 C C . ASN A 1 70 ? 13.417 -10.410 -17.980 1.00 75.75 70 ASN A C 1
ATOM 604 O O . ASN A 1 70 ? 14.374 -9.641 -17.875 1.00 75.75 70 ASN A O 1
ATOM 608 N N . CYS A 1 71 ? 12.162 -9.959 -18.146 1.00 78.94 71 CYS A N 1
ATOM 609 C CA . CYS A 1 71 ? 11.836 -8.521 -18.209 1.00 78.94 71 CYS A CA 1
ATOM 610 C C . CYS A 1 71 ? 12.179 -7.829 -16.903 1.00 78.94 71 CYS A C 1
ATOM 612 O O . CYS A 1 71 ? 12.788 -6.761 -16.918 1.00 78.94 71 CYS A O 1
ATOM 614 N N . GLU A 1 72 ? 11.823 -8.455 -15.790 1.00 79.44 72 GLU A N 1
ATOM 615 C CA . GLU A 1 72 ? 12.104 -7.941 -14.465 1.00 79.44 72 GLU A CA 1
ATOM 616 C C . GLU A 1 72 ? 13.612 -7.833 -14.221 1.00 79.44 72 GLU A C 1
ATOM 618 O O . GLU A 1 72 ? 14.074 -6.767 -13.835 1.00 79.44 72 GLU A O 1
ATOM 623 N N . THR A 1 73 ? 14.405 -8.852 -14.559 1.00 81.75 73 THR A N 1
ATOM 624 C CA . THR A 1 73 ? 15.871 -8.822 -14.405 1.00 81.75 73 THR A CA 1
ATOM 625 C C . THR A 1 73 ? 16.504 -7.678 -15.197 1.00 81.75 73 THR A C 1
ATOM 627 O O . THR A 1 73 ? 17.337 -6.937 -14.669 1.00 81.75 73 THR A O 1
ATOM 630 N N . ALA A 1 74 ? 16.096 -7.485 -16.454 1.00 85.88 74 ALA A N 1
ATOM 631 C CA . ALA A 1 74 ? 16.615 -6.398 -17.279 1.00 85.88 74 ALA A CA 1
ATOM 632 C C . ALA A 1 74 ? 16.190 -5.014 -16.746 1.00 85.88 74 ALA A C 1
ATOM 634 O O . ALA A 1 74 ? 17.004 -4.087 -16.723 1.00 85.88 74 ALA A O 1
ATOM 635 N N . ILE A 1 75 ? 14.953 -4.877 -16.252 1.00 87.06 75 ILE A N 1
ATOM 636 C CA . ILE A 1 75 ? 14.460 -3.642 -15.622 1.00 87.06 75 ILE A CA 1
ATOM 637 C C . ILE A 1 75 ? 15.214 -3.349 -14.324 1.00 87.06 75 ILE A C 1
ATOM 639 O O . ILE A 1 75 ? 15.664 -2.220 -14.135 1.00 87.06 75 ILE A O 1
ATOM 643 N N . ILE A 1 76 ? 15.407 -4.349 -13.464 1.00 87.50 76 ILE A N 1
ATOM 644 C CA . ILE A 1 76 ? 16.172 -4.228 -12.219 1.00 87.50 76 ILE A CA 1
ATOM 645 C C . ILE A 1 76 ? 17.618 -3.838 -12.525 1.00 87.50 76 ILE A C 1
ATOM 647 O O . ILE A 1 76 ? 18.167 -2.955 -11.871 1.00 87.50 76 ILE A O 1
ATOM 651 N N . SER A 1 77 ? 18.236 -4.432 -13.547 1.00 89.44 77 SER A N 1
ATOM 652 C CA . SER A 1 77 ? 19.600 -4.078 -13.946 1.00 89.44 77 SER A CA 1
ATOM 653 C C . SER A 1 77 ? 19.699 -2.622 -14.415 1.00 89.44 77 SER A C 1
ATOM 655 O O . SER A 1 77 ? 20.576 -1.888 -13.955 1.00 89.44 77 SER A O 1
ATOM 657 N N . ALA A 1 78 ? 18.777 -2.170 -15.273 1.00 91.88 78 ALA A N 1
ATOM 658 C CA . ALA A 1 78 ? 18.719 -0.778 -15.723 1.00 91.88 78 ALA A CA 1
ATOM 659 C C . ALA A 1 78 ? 18.478 0.193 -14.553 1.00 91.88 78 ALA A C 1
ATOM 661 O O . ALA A 1 78 ? 19.108 1.251 -14.464 1.00 91.88 78 ALA A O 1
ATOM 662 N N . TYR A 1 79 ? 17.604 -0.194 -13.623 1.00 92.19 79 TYR A N 1
ATOM 663 C CA . TYR A 1 79 ? 17.324 0.541 -12.396 1.00 92.19 79 TYR A CA 1
ATOM 664 C C . TYR A 1 79 ? 18.576 0.675 -11.518 1.00 92.19 79 TYR A C 1
ATOM 666 O O . TYR A 1 79 ? 18.987 1.790 -11.207 1.00 92.19 79 TYR A O 1
ATOM 674 N N . LEU A 1 80 ? 19.246 -0.432 -11.186 1.00 92.38 80 LEU A N 1
ATOM 675 C CA . LEU A 1 80 ? 20.452 -0.433 -10.353 1.00 92.38 80 LEU A CA 1
ATOM 676 C C . LEU A 1 80 ? 21.593 0.379 -10.974 1.00 92.38 80 LEU A C 1
ATOM 678 O O . LEU A 1 80 ? 22.282 1.104 -10.261 1.00 92.38 80 LEU A O 1
ATOM 682 N N . ARG A 1 81 ? 21.769 0.324 -12.300 1.00 93.44 81 ARG A N 1
ATOM 683 C CA . ARG A 1 81 ? 22.739 1.172 -13.019 1.00 93.44 81 ARG A CA 1
ATOM 684 C C . ARG A 1 81 ? 22.390 2.656 -12.922 1.00 93.44 81 ARG A C 1
ATOM 686 O O . ARG A 1 81 ? 23.281 3.482 -12.745 1.00 93.44 81 ARG A O 1
ATOM 693 N N . THR A 1 82 ? 21.102 2.989 -12.977 1.00 94.38 82 THR A N 1
ATOM 694 C CA . THR A 1 82 ? 20.614 4.364 -12.795 1.00 94.38 82 THR A CA 1
ATOM 695 C C . THR A 1 82 ? 20.885 4.867 -11.377 1.00 94.38 82 THR A C 1
ATOM 697 O O . THR A 1 82 ? 21.390 5.975 -11.212 1.00 94.38 82 THR A O 1
ATOM 700 N N . ILE A 1 83 ? 20.635 4.042 -10.356 1.00 92.81 83 ILE A N 1
ATOM 701 C CA . ILE A 1 83 ? 20.983 4.368 -8.964 1.00 92.81 83 ILE A CA 1
ATOM 702 C C . ILE A 1 83 ? 22.505 4.506 -8.801 1.00 92.81 83 ILE A C 1
ATOM 704 O O . ILE A 1 83 ? 22.968 5.479 -8.210 1.00 92.81 83 ILE A O 1
ATOM 708 N N . GLY A 1 84 ? 23.287 3.602 -9.402 1.00 92.12 84 GLY A N 1
ATOM 709 C CA . GLY A 1 84 ? 24.751 3.676 -9.482 1.00 92.12 84 GLY A CA 1
ATOM 710 C C . GLY A 1 84 ? 25.251 5.009 -10.041 1.00 92.12 84 GLY A C 1
ATOM 711 O O . GLY A 1 84 ? 26.142 5.636 -9.467 1.00 92.12 84 GLY A O 1
ATOM 712 N N . TYR A 1 85 ? 24.630 5.482 -11.123 1.00 92.50 85 TYR A N 1
ATOM 713 C CA . TYR A 1 85 ? 24.910 6.800 -11.683 1.00 92.50 85 TYR A CA 1
ATOM 714 C C . TYR A 1 85 ? 24.627 7.919 -10.672 1.00 92.50 85 TYR A C 1
ATOM 716 O O . TYR A 1 85 ? 25.508 8.747 -10.449 1.00 92.50 85 TYR A O 1
ATOM 724 N N . CYS A 1 86 ? 23.460 7.920 -10.017 1.00 92.62 86 CYS A N 1
ATOM 725 C CA . CYS A 1 86 ? 23.108 8.934 -9.015 1.00 92.62 86 CYS A CA 1
ATOM 726 C C . CYS A 1 86 ? 24.149 9.044 -7.893 1.00 92.62 86 CYS A C 1
ATOM 728 O O . CYS A 1 86 ? 24.461 10.147 -7.453 1.00 92.62 86 CYS A O 1
ATOM 730 N N . ILE A 1 87 ? 24.724 7.921 -7.468 1.00 91.06 87 ILE A N 1
ATOM 731 C CA . ILE A 1 87 ? 25.791 7.894 -6.460 1.00 91.06 87 ILE A CA 1
ATOM 732 C C . ILE A 1 87 ? 27.075 8.500 -7.025 1.00 91.06 87 ILE A C 1
ATOM 734 O O . ILE A 1 87 ? 27.687 9.359 -6.398 1.00 91.06 87 ILE A O 1
ATOM 738 N N . SER A 1 88 ? 27.464 8.097 -8.239 1.00 90.81 88 SER A N 1
ATOM 739 C CA . SER A 1 88 ? 28.712 8.555 -8.864 1.00 90.81 88 SER A CA 1
ATOM 740 C C . SER A 1 88 ? 28.783 10.071 -9.072 1.00 90.81 88 SER A C 1
ATOM 742 O O . SER A 1 88 ? 29.875 10.632 -9.087 1.00 90.81 88 SER A O 1
ATOM 744 N N . VAL A 1 89 ? 27.631 10.735 -9.212 1.00 90.62 89 VAL A N 1
ATOM 745 C CA . VAL A 1 89 ? 27.538 12.192 -9.398 1.00 90.62 89 VAL A CA 1
ATOM 746 C C . VAL A 1 89 ? 27.095 12.940 -8.134 1.00 90.62 89 VAL A C 1
ATOM 748 O O . VAL A 1 89 ? 26.823 14.134 -8.200 1.00 90.62 89 VAL A O 1
ATOM 751 N N . GLY A 1 90 ? 27.012 12.257 -6.987 1.00 88.38 90 GLY A N 1
ATOM 752 C CA . GLY A 1 90 ? 26.710 12.879 -5.694 1.00 88.38 90 GLY A CA 1
ATOM 753 C C . GLY A 1 90 ? 25.246 13.281 -5.474 1.00 88.38 90 GLY A C 1
ATOM 754 O O . GLY A 1 90 ? 24.977 14.093 -4.597 1.00 88.38 90 GLY A O 1
ATOM 755 N N . ILE A 1 91 ? 24.296 12.731 -6.241 1.00 89.75 91 ILE A N 1
ATOM 756 C CA . ILE A 1 91 ? 22.851 12.919 -5.996 1.00 89.75 91 ILE A CA 1
ATOM 757 C C . ILE A 1 91 ? 22.405 12.118 -4.766 1.00 89.75 91 ILE A C 1
ATOM 759 O O . ILE A 1 91 ? 21.570 12.577 -3.994 1.00 89.75 91 ILE A O 1
ATOM 763 N N . LEU A 1 92 ? 22.945 10.908 -4.599 1.00 89.44 92 LEU A N 1
ATOM 764 C CA . LEU A 1 92 ? 22.667 10.038 -3.458 1.00 89.44 92 LEU A CA 1
ATOM 765 C C . LEU A 1 92 ? 23.938 9.816 -2.644 1.00 89.44 92 LEU A C 1
ATOM 767 O O . LEU A 1 92 ? 24.976 9.461 -3.201 1.00 89.44 92 LEU A O 1
ATOM 771 N N . ASP A 1 93 ? 23.828 9.956 -1.325 1.00 86.12 93 ASP A N 1
ATOM 772 C CA . ASP A 1 93 ? 24.849 9.478 -0.396 1.00 86.12 93 ASP A CA 1
ATOM 773 C C . ASP A 1 93 ? 24.686 7.975 -0.098 1.00 86.12 93 ASP A C 1
ATOM 775 O O . ASP A 1 93 ? 23.674 7.340 -0.423 1.00 86.12 93 ASP A O 1
ATOM 779 N N . SER A 1 94 ? 25.708 7.389 0.529 1.00 76.00 94 SER A N 1
ATOM 780 C CA . SER A 1 94 ? 25.744 5.959 0.855 1.00 76.00 94 SER A CA 1
ATOM 781 C C . SER A 1 94 ? 24.619 5.516 1.796 1.00 76.00 94 SER A C 1
ATOM 783 O O . SER A 1 94 ? 24.187 4.369 1.723 1.00 76.00 94 SER A O 1
ATOM 785 N N . THR A 1 95 ? 24.123 6.405 2.660 1.00 76.06 95 THR A N 1
ATOM 786 C CA . THR A 1 95 ? 23.056 6.103 3.626 1.00 76.06 95 THR A CA 1
ATOM 787 C C . THR A 1 95 ? 21.692 6.072 2.935 1.00 76.06 95 THR A C 1
ATOM 789 O O . THR A 1 95 ? 20.901 5.150 3.122 1.00 76.06 95 THR A O 1
ATOM 792 N N . SER A 1 96 ? 21.442 7.047 2.066 1.00 78.12 96 SER A N 1
ATOM 793 C CA . SER A 1 96 ? 20.222 7.214 1.280 1.00 78.12 96 SER A CA 1
ATOM 794 C C . SER A 1 96 ? 20.102 6.156 0.184 1.00 78.12 96 SER A C 1
ATOM 796 O O . SER A 1 96 ? 18.994 5.782 -0.195 1.00 78.12 96 SER A O 1
ATOM 798 N N . MET A 1 97 ? 21.231 5.624 -0.302 1.00 80.75 97 MET A N 1
ATOM 799 C CA . MET A 1 97 ? 21.276 4.535 -1.282 1.00 80.75 97 MET A CA 1
ATOM 800 C C . MET A 1 97 ? 20.489 3.302 -0.830 1.00 80.75 97 MET A C 1
ATOM 802 O O . MET A 1 97 ? 19.816 2.681 -1.656 1.00 80.75 97 MET A O 1
ATOM 806 N N . ILE A 1 98 ? 20.566 2.950 0.459 1.00 76.44 98 ILE A N 1
ATOM 807 C CA . ILE A 1 98 ? 19.970 1.727 1.013 1.00 76.44 98 ILE A CA 1
ATOM 808 C C . ILE A 1 98 ? 18.476 1.658 0.682 1.00 76.44 98 ILE A C 1
ATOM 810 O O . ILE A 1 98 ? 17.997 0.607 0.267 1.00 76.44 98 ILE A O 1
ATOM 814 N N . GLU A 1 99 ? 17.748 2.776 0.739 1.00 75.50 99 GLU A N 1
ATOM 815 C CA . GLU A 1 99 ? 16.315 2.823 0.407 1.00 75.50 99 GLU A CA 1
ATOM 816 C C . GLU A 1 99 ? 16.015 2.378 -1.044 1.00 75.50 99 GLU A C 1
ATOM 818 O O . GLU A 1 99 ? 14.948 1.811 -1.318 1.00 75.50 99 GLU A O 1
ATOM 823 N N . TYR A 1 100 ? 16.945 2.634 -1.969 1.00 80.25 100 TYR A N 1
ATOM 824 C CA . TYR A 1 100 ? 16.793 2.392 -3.405 1.00 80.25 100 TYR A CA 1
ATOM 825 C C . TYR A 1 100 ? 17.343 1.030 -3.844 1.00 80.25 100 TYR A C 1
ATOM 827 O O . TYR A 1 100 ? 16.747 0.384 -4.696 1.00 80.25 100 TYR A O 1
ATOM 835 N N . ILE A 1 101 ? 18.435 0.540 -3.255 1.00 81.06 101 ILE A N 1
ATOM 836 C CA . ILE A 1 101 ? 19.003 -0.768 -3.637 1.00 81.06 101 ILE A CA 1
ATOM 837 C C . ILE A 1 101 ? 18.265 -1.944 -2.995 1.00 81.06 101 ILE A C 1
ATOM 839 O O . ILE A 1 101 ? 18.167 -3.009 -3.597 1.00 81.06 101 ILE A O 1
ATOM 843 N N . THR A 1 102 ? 17.722 -1.741 -1.793 1.00 74.88 102 THR A N 1
ATOM 844 C CA . THR A 1 102 ? 17.119 -2.793 -0.966 1.00 74.88 102 THR A CA 1
ATOM 845 C C . THR A 1 102 ? 16.025 -3.584 -1.704 1.00 74.88 102 THR A C 1
ATOM 847 O O . THR A 1 102 ? 16.102 -4.810 -1.698 1.00 74.88 102 THR A O 1
ATOM 850 N N . PRO A 1 103 ? 15.074 -2.956 -2.434 1.00 73.44 103 PRO A N 1
ATOM 851 C CA . PRO A 1 103 ? 14.089 -3.680 -3.245 1.00 73.44 103 PRO A CA 1
ATOM 852 C C . PRO A 1 103 ? 14.668 -4.694 -4.241 1.00 73.44 103 PRO A C 1
ATOM 854 O O . PRO A 1 103 ? 14.019 -5.694 -4.543 1.00 73.44 103 PRO A O 1
ATOM 857 N N . ALA A 1 104 ? 15.862 -4.421 -4.778 1.00 77.00 104 ALA A N 1
ATOM 858 C CA . ALA A 1 104 ? 16.515 -5.204 -5.828 1.00 77.00 104 ALA A CA 1
ATOM 859 C C . ALA A 1 104 ? 17.394 -6.342 -5.299 1.00 77.00 104 ALA A C 1
ATOM 861 O O . ALA A 1 104 ? 17.946 -7.100 -6.098 1.00 77.00 104 ALA A O 1
ATOM 862 N N . LEU A 1 105 ? 17.547 -6.468 -3.978 1.00 70.81 105 LEU A N 1
ATOM 863 C CA . LEU A 1 105 ? 18.305 -7.566 -3.397 1.00 70.81 105 LEU A CA 1
ATOM 864 C C . LEU A 1 105 ? 17.583 -8.891 -3.687 1.00 70.81 105 LEU A C 1
ATOM 866 O O . LEU A 1 105 ? 16.379 -8.991 -3.435 1.00 70.81 105 LEU A O 1
ATOM 870 N N . PRO A 1 106 ? 18.290 -9.901 -4.232 1.00 55.22 106 PRO A N 1
ATOM 871 C CA . PRO A 1 106 ? 17.644 -11.097 -4.753 1.00 55.22 106 PRO A CA 1
ATOM 872 C C . PRO A 1 106 ? 16.903 -11.887 -3.674 1.00 55.22 106 PRO A C 1
ATOM 874 O O . PRO A 1 106 ? 15.842 -12.404 -3.982 1.00 55.22 106 PRO A O 1
ATOM 877 N N . PHE A 1 107 ? 17.374 -11.917 -2.423 1.00 53.94 107 PHE A N 1
ATOM 878 C CA . PHE A 1 107 ? 16.660 -12.496 -1.281 1.00 53.94 107 PHE A CA 1
ATOM 879 C C . PHE A 1 107 ? 17.206 -11.876 0.015 1.00 53.94 107 PHE A C 1
ATOM 881 O O . PHE A 1 107 ? 18.407 -11.968 0.277 1.00 53.94 107 PHE A O 1
ATOM 888 N N . GLY A 1 108 ? 16.352 -11.234 0.815 1.00 47.81 108 GLY A N 1
ATOM 889 C CA . GLY A 1 108 ? 16.644 -10.972 2.228 1.00 47.81 108 GLY A CA 1
ATOM 890 C C . GLY A 1 108 ? 16.429 -12.243 3.057 1.00 47.81 108 GLY A C 1
ATOM 891 O O . GLY A 1 108 ? 15.769 -13.180 2.601 1.00 47.81 108 GLY A O 1
ATOM 892 N N . LYS A 1 109 ? 16.956 -12.296 4.288 1.00 42.97 109 LYS A N 1
ATOM 893 C CA . LYS A 1 109 ? 16.328 -13.169 5.300 1.00 42.97 109 LYS A CA 1
ATOM 894 C C . LYS A 1 109 ? 14.891 -12.664 5.447 1.00 42.97 109 LYS A C 1
ATOM 896 O O . LYS A 1 109 ? 14.786 -11.460 5.509 1.00 42.97 109 LYS A O 1
ATOM 901 N N . PRO A 1 110 ? 13.831 -13.489 5.432 1.00 50.56 110 PRO A N 1
ATOM 902 C CA . PRO A 1 110 ? 12.462 -13.013 5.642 1.00 50.56 110 PRO A CA 1
ATOM 903 C C . PRO A 1 110 ? 12.328 -12.329 7.003 1.00 50.56 110 PRO A C 1
ATOM 905 O O . PRO A 1 110 ? 13.029 -12.736 7.934 1.00 50.56 110 PRO A O 1
ATOM 908 N N . LEU A 1 111 ? 11.370 -11.401 7.127 1.00 48.91 111 LEU A N 1
ATOM 909 C CA . LEU A 1 111 ? 10.965 -10.815 8.402 1.00 48.91 111 LEU A CA 1
ATOM 910 C C . LEU A 1 111 ? 10.407 -11.979 9.215 1.00 48.91 111 LEU A C 1
ATOM 912 O O . LEU A 1 111 ? 9.292 -12.449 8.992 1.00 48.91 111 LEU A O 1
ATOM 916 N N . SER A 1 112 ? 11.296 -12.549 10.024 1.00 51.25 112 SER A N 1
ATOM 917 C CA . SER A 1 112 ? 11.034 -13.407 11.173 1.00 51.25 112 SER A CA 1
ATOM 918 C C . SER A 1 112 ? 9.894 -14.425 11.027 1.00 51.25 112 SER A C 1
ATOM 920 O O . SER A 1 112 ? 9.048 -14.525 11.903 1.00 51.25 112 SER A O 1
ATOM 922 N N . GLY A 1 113 ? 9.867 -15.234 9.962 1.00 59.56 113 GLY A N 1
ATOM 923 C CA . GLY A 1 113 ? 9.021 -16.441 9.925 1.00 59.56 113 GLY A CA 1
ATOM 924 C C . GLY A 1 113 ? 7.511 -16.209 10.095 1.00 59.56 113 GLY A C 1
ATOM 925 O O . GLY A 1 113 ? 6.803 -17.151 10.448 1.00 59.56 113 GLY A O 1
ATOM 926 N N . VAL A 1 114 ? 7.017 -14.990 9.843 1.00 73.94 114 VAL A N 1
ATOM 927 C CA . VAL A 1 114 ? 5.587 -14.673 9.926 1.00 73.94 114 VAL A CA 1
ATOM 928 C C . VAL A 1 114 ? 4.892 -15.182 8.666 1.00 73.94 114 VAL A C 1
ATOM 930 O O . VAL A 1 114 ? 5.129 -14.706 7.555 1.00 73.94 114 VAL A O 1
ATOM 933 N N . ASN A 1 115 ? 4.022 -16.167 8.837 1.00 79.12 115 ASN A N 1
ATOM 934 C CA . ASN A 1 115 ? 3.205 -16.744 7.781 1.00 79.12 115 ASN A CA 1
ATOM 935 C C . ASN A 1 115 ? 2.026 -15.823 7.424 1.00 79.12 115 ASN A C 1
ATOM 937 O O . ASN A 1 115 ? 1.583 -15.025 8.251 1.00 79.12 115 ASN A O 1
ATOM 941 N N . PRO A 1 116 ? 1.460 -15.947 6.212 1.00 82.94 116 PRO A N 1
ATOM 942 C CA . PRO A 1 116 ? 0.197 -15.290 5.888 1.00 82.94 116 PRO A CA 1
ATOM 943 C C . PRO A 1 116 ? -0.895 -15.669 6.899 1.00 82.94 116 PRO A C 1
ATOM 945 O O . PRO A 1 116 ? -1.128 -16.844 7.193 1.00 82.94 116 PRO A O 1
ATOM 948 N N . GLY A 1 117 ? -1.586 -14.658 7.419 1.00 87.19 117 GLY A N 1
ATOM 949 C CA . GLY A 1 117 ? -2.746 -14.822 8.281 1.00 87.19 117 GLY A CA 1
ATOM 950 C C . GLY A 1 117 ? -4.045 -14.998 7.497 1.00 87.19 117 GLY A C 1
ATOM 951 O O . GLY A 1 117 ? -4.085 -14.980 6.266 1.00 87.19 117 GLY A O 1
ATOM 952 N N . LYS A 1 118 ? -5.145 -15.138 8.240 1.00 89.94 118 LYS A N 1
ATOM 953 C CA . LYS A 1 118 ? -6.489 -14.981 7.677 1.00 89.94 118 LYS A CA 1
ATOM 954 C C . LYS A 1 118 ? -6.799 -13.494 7.494 1.00 89.94 118 LYS A C 1
ATOM 956 O O . LYS A 1 118 ? -6.310 -12.655 8.257 1.00 89.94 118 LYS A O 1
ATOM 961 N N . ARG A 1 119 ? -7.653 -13.200 6.513 1.00 89.25 119 ARG A N 1
ATOM 962 C CA . ARG A 1 119 ? -8.277 -11.884 6.333 1.00 89.25 119 ARG A CA 1
ATOM 963 C C . ARG A 1 119 ? -8.861 -11.375 7.673 1.00 89.25 119 ARG A C 1
ATOM 965 O O . ARG A 1 119 ? -9.467 -12.187 8.372 1.00 89.25 119 ARG A O 1
ATOM 972 N N . PRO A 1 120 ? -8.657 -10.093 8.046 1.00 89.31 120 PRO A N 1
ATOM 973 C CA . PRO A 1 120 ? -9.231 -9.511 9.262 1.00 89.31 120 PRO A CA 1
ATOM 974 C C . PRO A 1 120 ? -10.759 -9.508 9.265 1.00 89.31 120 PRO A C 1
ATOM 976 O O . PRO A 1 120 ? -11.370 -9.367 8.208 1.00 89.31 120 PRO A O 1
ATOM 979 N N . ASP A 1 121 ? -11.362 -9.554 10.452 1.00 88.19 121 ASP A N 1
ATOM 980 C CA . ASP A 1 121 ? -12.824 -9.639 10.601 1.00 88.19 121 ASP A CA 1
ATOM 981 C C . ASP A 1 121 ? -13.542 -8.359 10.140 1.00 88.19 121 ASP A C 1
ATOM 983 O O . ASP A 1 121 ? -14.690 -8.404 9.707 1.00 88.19 121 ASP A O 1
ATOM 987 N N . PHE A 1 122 ? -12.869 -7.206 10.207 1.00 88.31 122 PHE A N 1
ATOM 988 C CA . PHE A 1 122 ? -13.397 -5.931 9.705 1.00 88.31 122 PHE A CA 1
ATOM 989 C C . PHE A 1 122 ? -13.256 -5.768 8.185 1.00 88.31 122 PHE A C 1
ATOM 991 O O . PHE A 1 122 ? -13.797 -4.811 7.621 1.00 88.31 122 PHE A O 1
ATOM 998 N N . TRP A 1 123 ? -12.471 -6.621 7.518 1.00 90.06 123 TRP A N 1
ATOM 999 C CA . TRP A 1 123 ? -12.191 -6.456 6.096 1.00 90.06 123 TRP A CA 1
ATOM 1000 C C . TRP A 1 123 ? -13.393 -6.917 5.271 1.00 90.06 123 TRP A C 1
ATOM 1002 O O . TRP A 1 123 ? -13.801 -8.072 5.400 1.00 90.06 123 TRP A O 1
ATOM 1012 N N . PRO A 1 124 ? -13.965 -6.055 4.417 1.00 86.62 124 PRO A N 1
ATOM 1013 C CA . PRO A 1 124 ? -15.218 -6.383 3.757 1.00 86.62 124 PRO A CA 1
ATOM 1014 C C . PRO A 1 124 ? -15.046 -7.413 2.641 1.00 86.62 124 PRO A C 1
ATOM 1016 O O . PRO A 1 124 ? -13.963 -7.572 2.071 1.00 86.62 124 PRO A O 1
ATOM 1019 N N . SER A 1 125 ? -16.147 -8.066 2.276 1.00 79.12 125 SER A N 1
ATOM 1020 C CA . SER A 1 125 ? -16.299 -8.745 0.990 1.00 79.12 125 SER A CA 1
ATOM 1021 C C . SER A 1 125 ? -17.243 -7.949 0.080 1.00 79.12 125 SER A C 1
ATOM 1023 O O . SER A 1 125 ? -18.098 -7.206 0.561 1.00 79.12 125 SER A O 1
ATOM 1025 N N . PHE A 1 126 ? -17.127 -8.088 -1.247 1.00 71.69 126 PHE A N 1
ATOM 1026 C CA . PHE A 1 126 ? -18.133 -7.489 -2.142 1.00 71.69 126 PHE A CA 1
ATOM 1027 C C . PHE A 1 126 ? -19.512 -8.129 -2.010 1.00 71.69 126 PHE A C 1
ATOM 1029 O O . PHE A 1 126 ? -20.500 -7.481 -2.346 1.00 71.69 126 PHE A O 1
ATOM 1036 N N . GLU A 1 127 ? -19.596 -9.371 -1.534 1.00 68.50 127 GLU A N 1
ATOM 1037 C CA . GLU A 1 127 ? -20.882 -10.021 -1.276 1.00 68.50 127 GLU A CA 1
ATOM 1038 C C . GLU A 1 127 ? -21.661 -9.251 -0.198 1.00 68.50 127 GLU A C 1
ATOM 1040 O O . GLU A 1 127 ? -22.863 -9.042 -0.351 1.00 68.50 127 GLU A O 1
ATOM 1045 N N . ASP A 1 128 ? -20.963 -8.687 0.795 1.00 64.50 128 ASP A N 1
ATOM 1046 C CA . ASP A 1 128 ? -21.552 -7.804 1.813 1.00 64.50 128 ASP A CA 1
ATOM 1047 C C . ASP A 1 128 ? -22.039 -6.461 1.234 1.00 64.50 128 ASP A C 1
ATOM 1049 O O . ASP A 1 128 ? -22.908 -5.804 1.808 1.00 64.50 128 ASP A O 1
ATOM 1053 N N . MET A 1 129 ? -21.490 -6.030 0.091 1.00 64.62 129 MET A N 1
ATOM 1054 C CA . MET A 1 129 ? -21.865 -4.776 -0.582 1.00 64.62 129 MET A CA 1
ATOM 1055 C C . MET A 1 129 ? -23.103 -4.932 -1.470 1.00 64.62 129 MET A C 1
ATOM 1057 O O . MET A 1 129 ? -23.731 -3.940 -1.846 1.00 64.62 129 MET A O 1
ATOM 1061 N N . HIS A 1 130 ? -23.438 -6.169 -1.838 1.00 61.25 130 HIS A N 1
ATOM 1062 C CA . HIS A 1 130 ? -24.474 -6.485 -2.807 1.00 61.25 130 HIS A CA 1
ATOM 1063 C C . HIS A 1 130 ? -25.712 -7.030 -2.084 1.00 61.25 130 HIS A C 1
ATOM 1065 O O . HIS A 1 130 ? -25.952 -8.234 -2.033 1.00 61.25 130 HIS A O 1
ATOM 1071 N N . SER A 1 131 ? -26.551 -6.138 -1.543 1.00 53.72 131 SER A N 1
ATOM 1072 C CA . SER A 1 131 ? -27.887 -6.551 -1.101 1.00 53.72 131 SER A CA 1
ATOM 1073 C C . SER A 1 131 ? -28.662 -7.044 -2.322 1.00 53.72 131 SER A C 1
ATOM 1075 O O . SER A 1 131 ? -28.713 -6.349 -3.344 1.00 53.72 131 SER A O 1
ATOM 1077 N N . SER A 1 132 ? -29.218 -8.249 -2.230 1.00 52.44 132 SER A N 1
ATOM 1078 C CA . SER A 1 132 ? -29.969 -8.914 -3.293 1.00 52.44 132 SER A CA 1
ATOM 1079 C C . SER A 1 132 ? -30.885 -7.936 -4.044 1.00 52.44 132 SER A C 1
ATOM 1081 O O . SER A 1 132 ? -31.698 -7.271 -3.412 1.00 52.44 132 SER A O 1
ATOM 1083 N N . GLU A 1 133 ? -30.750 -7.891 -5.376 1.00 50.25 133 GLU A N 1
ATOM 1084 C CA . GLU A 1 133 ? -31.635 -7.262 -6.386 1.00 50.25 133 GLU A CA 1
ATOM 1085 C C . GLU A 1 133 ? -31.194 -5.944 -7.061 1.00 50.25 133 GLU A C 1
ATOM 1087 O O . GLU A 1 133 ? -31.595 -5.722 -8.204 1.00 50.25 133 GLU A O 1
ATOM 1092 N N . ALA A 1 134 ? -30.319 -5.106 -6.492 1.00 56.25 134 ALA A N 1
ATOM 1093 C CA . ALA A 1 134 ? -29.883 -3.867 -7.168 1.00 56.25 134 ALA A CA 1
ATOM 1094 C C . ALA A 1 134 ? -28.524 -4.021 -7.873 1.00 56.25 134 ALA A C 1
ATOM 1096 O O . ALA A 1 134 ? -27.573 -4.526 -7.284 1.00 56.25 134 ALA A O 1
ATOM 1097 N N . LYS A 1 135 ? -28.400 -3.545 -9.123 1.00 66.88 135 LYS A N 1
ATOM 1098 C CA . LYS A 1 135 ? -27.096 -3.429 -9.798 1.00 66.88 135 LYS A CA 1
ATOM 1099 C C . LYS A 1 135 ? -26.155 -2.540 -8.978 1.00 66.88 135 LYS A C 1
ATOM 1101 O O . LYS A 1 135 ? -26.524 -1.416 -8.626 1.00 66.88 135 LYS A O 1
ATOM 1106 N N . LEU A 1 136 ? -24.930 -3.013 -8.758 1.00 73.38 136 LEU A N 1
ATOM 1107 C CA . LEU A 1 136 ? -23.870 -2.225 -8.141 1.00 73.38 136 LEU A CA 1
ATOM 1108 C C . LEU A 1 136 ? -23.647 -0.915 -8.920 1.00 73.38 136 LEU A C 1
ATOM 1110 O O . LEU A 1 136 ? -23.478 -0.921 -10.139 1.00 73.38 136 LEU A O 1
ATOM 1114 N N . ASN A 1 137 ? -23.661 0.210 -8.209 1.00 78.62 137 ASN A N 1
ATOM 1115 C CA . ASN A 1 137 ? -23.431 1.549 -8.748 1.00 78.62 137 ASN A CA 1
ATOM 1116 C C . ASN A 1 137 ? -22.703 2.418 -7.705 1.00 78.62 137 ASN A C 1
ATOM 1118 O O . ASN A 1 137 ? -22.526 2.010 -6.556 1.00 78.62 137 ASN A O 1
ATOM 1122 N N . GLY A 1 138 ? -22.295 3.630 -8.091 1.00 82.06 138 GLY A N 1
ATOM 1123 C CA . GLY A 1 138 ? -21.542 4.521 -7.202 1.00 82.06 138 GLY A CA 1
ATOM 1124 C C . GLY A 1 138 ? -22.267 4.901 -5.904 1.00 82.06 138 GLY A C 1
ATOM 1125 O O . GLY A 1 138 ? -21.618 5.035 -4.872 1.00 82.06 138 GLY A O 1
ATOM 1126 N N . ALA A 1 139 ? -23.600 5.015 -5.913 1.00 84.12 139 ALA A N 1
ATOM 1127 C CA . ALA A 1 139 ? -24.368 5.313 -4.703 1.00 84.12 139 ALA A CA 1
ATOM 1128 C C . ALA A 1 139 ? -24.386 4.119 -3.737 1.00 84.12 139 ALA A C 1
ATOM 1130 O O . ALA A 1 139 ? -24.236 4.311 -2.533 1.00 84.12 139 ALA A O 1
ATOM 1131 N N . SER A 1 140 ? -24.498 2.891 -4.257 1.00 82.62 140 SER A N 1
ATOM 1132 C CA . SER A 1 140 ? -24.380 1.666 -3.455 1.00 82.62 140 SER A CA 1
ATOM 1133 C C . SER A 1 140 ? -23.002 1.550 -2.800 1.00 82.62 140 SER A C 1
ATOM 1135 O O . SER A 1 140 ? -22.916 1.242 -1.614 1.00 82.62 140 SER A O 1
ATOM 1137 N N . LEU A 1 141 ? -21.930 1.862 -3.540 1.00 85.69 141 LEU A N 1
ATOM 1138 C CA . LEU A 1 141 ? -20.564 1.865 -3.006 1.00 85.69 141 LEU A CA 1
ATOM 1139 C C . LEU A 1 141 ? -20.374 2.925 -1.916 1.00 85.69 141 LEU A C 1
ATOM 1141 O O . LEU A 1 141 ? -19.830 2.626 -0.856 1.00 85.69 141 LEU A O 1
ATOM 1145 N N . GLN A 1 142 ? -20.869 4.146 -2.134 1.00 88.62 142 GLN A N 1
ATOM 1146 C CA . GLN A 1 142 ? -20.796 5.202 -1.125 1.00 88.62 142 GLN A CA 1
ATOM 1147 C C . GLN A 1 142 ? -21.608 4.849 0.129 1.00 88.62 142 GLN A C 1
ATOM 1149 O O . GLN A 1 142 ? -21.142 5.062 1.247 1.00 88.62 142 GLN A O 1
ATOM 1154 N N . HIS A 1 143 ? -22.808 4.287 -0.041 1.00 86.56 143 HIS A N 1
ATOM 1155 C CA . HIS A 1 143 ? -23.638 3.831 1.072 1.00 86.56 143 HIS A CA 1
ATOM 1156 C C . HIS A 1 143 ? -22.930 2.745 1.888 1.00 86.56 143 HIS A C 1
ATOM 1158 O O . HIS A 1 143 ? -22.909 2.820 3.116 1.00 86.56 143 HIS A O 1
ATOM 1164 N N . PHE A 1 144 ? -22.303 1.776 1.215 1.00 85.31 144 PHE A N 1
ATOM 1165 C CA . PHE A 1 144 ? -21.490 0.756 1.867 1.00 85.31 144 PHE A CA 1
ATOM 1166 C C . PHE A 1 144 ? -20.373 1.381 2.720 1.00 85.31 144 PHE A C 1
ATOM 1168 O O . PHE A 1 144 ? -20.251 1.049 3.897 1.00 85.31 144 PHE A O 1
ATOM 1175 N N . LEU A 1 145 ? -19.605 2.331 2.175 1.00 88.62 145 LEU A N 1
ATOM 1176 C CA . LEU A 1 145 ? -18.517 2.975 2.921 1.00 88.62 145 LEU A CA 1
ATOM 1177 C C . LEU A 1 145 ? -19.016 3.766 4.129 1.00 88.62 145 LEU A C 1
ATOM 1179 O O . LEU A 1 145 ? -18.411 3.703 5.195 1.00 88.62 145 LEU A O 1
ATOM 1183 N N . ASN A 1 146 ? -20.138 4.470 3.983 1.00 86.62 146 ASN A N 1
ATOM 1184 C CA . ASN A 1 146 ? -20.758 5.211 5.081 1.00 86.62 146 ASN A CA 1
ATOM 1185 C C . ASN A 1 146 ? -21.272 4.272 6.189 1.00 86.62 146 ASN A C 1
ATOM 1187 O O . ASN A 1 146 ? -21.267 4.635 7.367 1.00 86.62 146 ASN A O 1
AT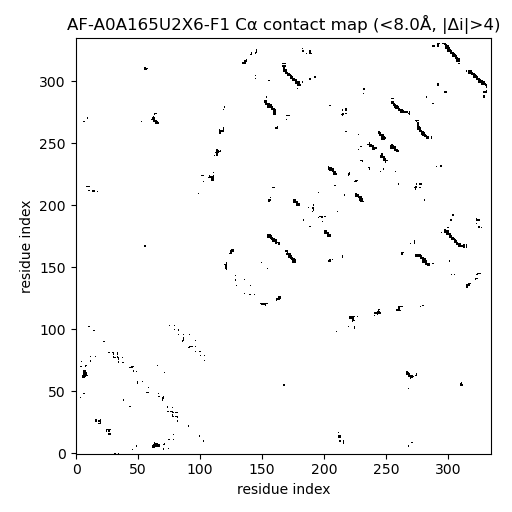OM 1191 N N . GLY A 1 147 ? -21.723 3.073 5.812 1.00 81.62 147 GLY A N 1
ATOM 1192 C CA . GLY A 1 147 ? -22.201 2.034 6.721 1.00 81.62 147 GLY A CA 1
ATOM 1193 C C . GLY A 1 147 ? -21.102 1.149 7.311 1.00 81.62 147 GLY A C 1
ATOM 1194 O O . GLY A 1 147 ? -21.394 0.368 8.215 1.00 81.62 147 GLY A O 1
ATOM 1195 N N . TRP A 1 148 ? -19.854 1.259 6.841 1.00 83.88 148 TRP A N 1
ATOM 1196 C CA . TRP A 1 148 ? -18.779 0.370 7.266 1.00 83.88 148 TRP A CA 1
ATOM 1197 C C . TRP A 1 148 ? -18.524 0.497 8.773 1.00 83.88 148 TRP A C 1
ATOM 1199 O O . TRP A 1 148 ? -18.339 1.586 9.333 1.00 83.88 148 TRP A O 1
ATOM 1209 N N . SER A 1 149 ? -18.567 -0.643 9.456 1.00 76.19 149 SER A N 1
ATOM 1210 C CA . SER A 1 149 ? -18.432 -0.740 10.904 1.00 76.19 149 SER A CA 1
ATOM 1211 C C . SER A 1 149 ? -17.460 -1.843 11.270 1.00 76.19 149 SER A C 1
ATOM 1213 O O . SER A 1 149 ? -17.457 -2.907 10.658 1.00 76.19 149 SER A O 1
ATOM 1215 N N . CYS A 1 150 ? -16.679 -1.592 12.310 1.00 79.25 150 CYS A N 1
ATOM 1216 C CA . CYS A 1 150 ? -15.770 -2.565 12.893 1.00 79.25 150 CYS A CA 1
ATOM 1217 C C . CYS A 1 150 ? -16.464 -3.208 14.099 1.00 79.25 150 CYS A C 1
ATOM 1219 O O . CYS A 1 150 ? -17.164 -2.510 14.833 1.00 79.25 150 CYS A O 1
ATOM 1221 N N . SER A 1 151 ? -16.313 -4.522 14.274 1.00 71.94 151 SER A N 1
ATOM 1222 C CA . SER A 1 151 ? -16.862 -5.241 15.428 1.00 71.94 151 SER A CA 1
ATOM 1223 C C . SER A 1 151 ? -15.806 -5.357 16.532 1.00 71.94 151 SER A C 1
ATOM 1225 O O . SER A 1 151 ? -15.676 -4.449 17.343 1.00 71.94 151 SER A O 1
ATOM 1227 N N . HIS A 1 152 ? -15.028 -6.440 16.538 1.00 82.12 152 HIS A N 1
ATOM 1228 C CA . HIS A 1 152 ? -14.059 -6.770 17.589 1.00 82.12 152 HIS A CA 1
ATOM 1229 C C . HIS A 1 152 ? -12.638 -6.288 17.271 1.00 82.12 152 HIS A C 1
ATOM 1231 O O . HIS A 1 152 ? -11.894 -5.901 18.168 1.00 82.12 152 HIS A O 1
ATOM 1237 N N . GLU A 1 153 ? -12.259 -6.311 15.992 1.00 89.44 153 GLU A N 1
ATOM 1238 C CA . GLU A 1 153 ? -10.981 -5.792 15.505 1.00 89.44 153 GLU A CA 1
ATOM 1239 C C . GLU A 1 153 ? -11.210 -4.384 14.930 1.00 89.44 153 GLU A C 1
ATOM 1241 O O . GLU A 1 153 ? -11.988 -4.214 13.989 1.00 89.44 153 GLU A O 1
ATOM 1246 N N . VAL A 1 154 ? -10.524 -3.375 15.472 1.00 91.00 154 VAL A N 1
ATOM 1247 C CA . VAL A 1 154 ? -10.556 -2.002 14.952 1.00 91.00 154 VAL A CA 1
ATOM 1248 C C . VAL A 1 154 ? -9.302 -1.756 14.108 1.00 91.00 154 VAL A C 1
ATOM 1250 O O . VAL A 1 154 ? -8.188 -1.839 14.640 1.00 91.00 154 VAL A O 1
ATOM 1253 N N . PRO A 1 155 ? -9.433 -1.443 12.805 1.00 90.88 155 PRO A N 1
ATOM 1254 C CA . PRO A 1 155 ? -8.293 -1.119 11.968 1.00 90.88 155 PRO A CA 1
ATOM 1255 C C . PRO A 1 155 ? -7.710 0.218 12.404 1.00 90.88 155 PRO A C 1
ATOM 1257 O O . PRO A 1 155 ? -8.392 1.233 12.359 1.00 90.88 155 PRO A O 1
ATOM 1260 N N . LEU A 1 156 ? -6.429 0.233 12.752 1.00 88.25 156 LEU A N 1
ATOM 1261 C CA . LEU A 1 156 ? -5.652 1.464 12.901 1.00 88.25 156 LEU A CA 1
ATOM 1262 C C . LEU A 1 156 ? -5.077 1.896 11.544 1.00 88.25 156 LEU A C 1
ATOM 1264 O O . LEU A 1 156 ? -4.966 3.083 11.239 1.00 88.25 156 LEU A O 1
ATOM 1268 N N . PHE A 1 157 ? -4.744 0.914 10.708 1.00 86.94 157 PHE A N 1
ATOM 1269 C CA . PHE A 1 157 ? -4.411 1.059 9.297 1.00 86.94 157 PHE A CA 1
ATOM 1270 C C . PHE A 1 157 ? -4.697 -0.259 8.584 1.00 86.94 157 PHE A C 1
ATOM 1272 O O . PHE A 1 157 ? -4.330 -1.311 9.095 1.00 86.94 157 PHE A O 1
ATOM 1279 N N . ALA A 1 158 ? -5.271 -0.231 7.388 1.00 86.44 158 ALA A N 1
ATOM 1280 C CA . ALA A 1 158 ? -5.288 -1.403 6.523 1.00 86.44 158 ALA A CA 1
ATOM 1281 C C . ALA A 1 158 ? -5.338 -0.997 5.048 1.00 86.44 158 ALA A C 1
ATOM 1283 O O . ALA A 1 158 ? -5.811 0.082 4.697 1.00 86.44 158 ALA A O 1
ATOM 1284 N N . SER A 1 159 ? -4.790 -1.846 4.185 1.00 84.38 159 SER A N 1
ATOM 1285 C CA . SER A 1 159 ? -4.725 -1.617 2.743 1.00 84.38 159 SER A CA 1
ATOM 1286 C C . SER A 1 159 ? -4.709 -2.951 2.019 1.00 84.38 159 SER A C 1
ATOM 1288 O O . SER A 1 159 ? -3.941 -3.841 2.387 1.00 84.38 159 SER A O 1
ATOM 1290 N N . GLY A 1 160 ? -5.526 -3.098 0.982 1.00 84.62 160 GLY A N 1
ATOM 1291 C CA . GLY A 1 160 ? -5.577 -4.350 0.244 1.00 84.62 160 GLY A CA 1
ATOM 1292 C C . GLY A 1 160 ? -6.637 -4.400 -0.852 1.00 84.62 160 GLY A C 1
ATOM 1293 O O . GLY A 1 160 ? -7.466 -3.493 -0.963 1.00 84.62 160 GLY A O 1
ATOM 1294 N N . PRO A 1 161 ? -6.608 -5.466 -1.666 1.00 86.06 161 PRO A N 1
ATOM 1295 C CA . PRO A 1 161 ? -7.720 -5.830 -2.540 1.00 86.06 161 PRO A CA 1
ATOM 1296 C C . PRO A 1 161 ? -8.988 -6.147 -1.742 1.00 86.06 161 PRO A C 1
ATOM 1298 O O . PRO A 1 161 ? -8.933 -6.614 -0.602 1.00 86.06 161 PRO A O 1
ATOM 1301 N N . ILE A 1 162 ? -10.133 -5.988 -2.393 1.00 86.62 162 ILE A N 1
ATOM 1302 C CA . ILE A 1 162 ? -11.385 -6.595 -1.947 1.00 86.62 162 ILE A CA 1
ATOM 1303 C C . ILE A 1 162 ? -11.804 -7.614 -3.004 1.00 86.62 162 ILE A C 1
ATOM 1305 O O . ILE A 1 162 ? -11.850 -7.289 -4.193 1.00 86.62 162 ILE A O 1
ATOM 1309 N N . LEU A 1 163 ? -12.117 -8.841 -2.583 1.00 77.06 163 LEU A N 1
ATOM 1310 C CA . LEU A 1 163 ? -12.621 -9.872 -3.483 1.00 77.06 163 LEU A CA 1
ATOM 1311 C C . LEU A 1 163 ? -13.975 -9.450 -4.063 1.00 77.06 163 LEU A C 1
ATOM 1313 O O . LEU A 1 163 ? -14.964 -9.365 -3.340 1.00 77.06 163 LEU A O 1
ATOM 1317 N N . THR A 1 164 ? -14.009 -9.205 -5.371 1.00 68.88 164 THR A N 1
ATOM 1318 C CA . THR A 1 164 ? -15.178 -8.736 -6.139 1.00 68.88 164 THR A CA 1
ATOM 1319 C C . THR A 1 164 ? -15.973 -9.865 -6.796 1.00 68.88 164 THR A C 1
ATOM 1321 O O . THR A 1 164 ? -17.032 -9.625 -7.381 1.00 68.88 164 THR A O 1
ATOM 1324 N N . GLY A 1 165 ? -15.484 -11.106 -6.713 1.00 67.88 165 GLY A N 1
ATOM 1325 C CA . GLY A 1 165 ? -16.163 -12.296 -7.222 1.00 67.88 165 GLY A CA 1
ATOM 1326 C C . GLY A 1 165 ? -16.581 -12.165 -8.692 1.00 67.88 165 GLY A C 1
ATOM 1327 O O . GLY A 1 165 ? -15.778 -11.842 -9.565 1.00 67.88 165 GLY A O 1
ATOM 1328 N N . LYS A 1 166 ? -17.865 -12.412 -8.976 1.00 62.97 166 LYS A N 1
ATOM 1329 C CA . LYS A 1 166 ? -18.430 -12.406 -10.341 1.00 62.97 166 LYS A CA 1
ATOM 1330 C C . LYS A 1 166 ? -18.734 -11.007 -10.888 1.00 62.97 166 LYS A C 1
ATOM 1332 O O . LYS A 1 166 ? -19.173 -10.897 -12.029 1.00 62.97 166 LYS A O 1
ATOM 1337 N N . HIS A 1 167 ? -18.533 -9.946 -10.103 1.00 65.56 167 HIS A N 1
ATOM 1338 C CA . HIS A 1 167 ? -18.887 -8.583 -10.510 1.00 65.56 167 HIS A CA 1
ATOM 1339 C C . HIS A 1 167 ? -17.895 -7.975 -11.507 1.00 65.56 167 HIS A C 1
ATOM 1341 O O . HIS A 1 167 ? -18.220 -6.968 -12.136 1.00 65.56 167 HIS A O 1
ATOM 1347 N N . GLY A 1 168 ? -16.725 -8.601 -11.709 1.00 70.31 168 GLY A N 1
ATOM 1348 C CA . GLY A 1 168 ? -15.727 -8.178 -12.700 1.00 70.31 168 GLY A CA 1
ATOM 1349 C C . GLY A 1 168 ? -15.282 -6.737 -12.494 1.00 70.31 168 GLY A C 1
ATOM 1350 O O . GLY A 1 168 ? -15.133 -5.973 -13.438 1.00 70.31 168 GLY A O 1
ATOM 1351 N N . ILE A 1 169 ? -15.125 -6.354 -11.236 1.00 78.06 169 ILE A N 1
ATOM 1352 C CA . ILE A 1 169 ? -14.591 -5.061 -10.825 1.00 78.06 169 ILE A CA 1
ATOM 1353 C C . ILE A 1 169 ? -13.254 -5.349 -10.160 1.00 78.06 169 ILE A C 1
ATOM 1355 O O . ILE A 1 169 ? -13.077 -6.388 -9.533 1.00 78.06 169 ILE A O 1
ATOM 1359 N N . GLU A 1 170 ? -12.291 -4.461 -10.307 1.00 83.31 170 GLU A N 1
ATOM 1360 C CA . GLU A 1 170 ? -11.161 -4.396 -9.397 1.00 83.31 170 GLU A CA 1
ATOM 1361 C C . GLU A 1 170 ? -11.434 -3.352 -8.339 1.00 83.31 170 GLU A C 1
ATOM 1363 O O . GLU A 1 170 ? -11.886 -2.254 -8.657 1.00 83.31 170 GLU A O 1
ATOM 1368 N N . ALA A 1 171 ? -11.142 -3.693 -7.091 1.00 87.19 171 ALA A N 1
ATOM 1369 C CA . ALA A 1 171 ? -11.372 -2.803 -5.979 1.00 87.19 171 ALA A CA 1
ATOM 1370 C C . ALA A 1 171 ? -10.253 -2.897 -4.957 1.00 87.19 171 ALA A C 1
ATOM 1372 O O . ALA A 1 171 ? -9.755 -3.988 -4.669 1.00 87.19 171 ALA A O 1
ATOM 1373 N N . ASP A 1 172 ? -9.905 -1.749 -4.391 1.00 88.38 172 ASP A N 1
ATOM 1374 C CA . ASP A 1 172 ? -9.011 -1.661 -3.250 1.00 88.38 172 ASP A CA 1
ATOM 1375 C C . ASP A 1 172 ? -9.574 -0.761 -2.186 1.00 88.38 172 ASP A C 1
ATOM 1377 O O . ASP A 1 172 ? -10.065 0.331 -2.478 1.00 88.38 172 ASP A O 1
ATOM 1381 N N . LEU A 1 173 ? -9.409 -1.211 -0.953 1.00 89.38 173 LEU A N 1
ATOM 1382 C CA . LEU A 1 173 ? -9.724 -0.438 0.223 1.00 89.38 173 LEU A CA 1
ATOM 1383 C C . LEU A 1 173 ? -8.420 0.020 0.868 1.00 89.38 173 LEU A C 1
ATOM 1385 O O . LEU A 1 173 ? -7.488 -0.765 1.038 1.00 89.38 173 LEU A O 1
ATOM 1389 N N . ASP A 1 174 ? -8.375 1.288 1.242 1.00 88.00 174 ASP A N 1
ATOM 1390 C CA . ASP A 1 174 ? -7.382 1.845 2.145 1.00 88.00 174 ASP A CA 1
ATOM 1391 C C . ASP A 1 174 ? -8.135 2.454 3.332 1.00 88.00 174 ASP A C 1
ATOM 1393 O O . ASP A 1 174 ? -9.075 3.225 3.141 1.00 88.00 174 ASP A O 1
ATOM 1397 N N . CYS A 1 175 ? -7.719 2.160 4.559 1.00 87.56 175 CYS A N 1
ATOM 1398 C CA . CYS A 1 175 ? -8.258 2.806 5.747 1.00 87.56 175 CYS A CA 1
ATOM 1399 C C . CYS A 1 175 ? -7.156 3.194 6.729 1.00 87.56 175 CYS A C 1
ATOM 1401 O O . CYS A 1 175 ? -6.104 2.555 6.815 1.00 87.56 175 CYS A O 1
ATOM 1403 N N . VAL A 1 176 ? -7.398 4.259 7.483 1.00 87.00 176 VAL A N 1
ATOM 1404 C CA . VAL A 1 176 ? -6.466 4.769 8.487 1.00 87.00 176 VAL A CA 1
ATOM 1405 C C . VAL A 1 176 ? -7.230 5.473 9.597 1.00 87.00 176 VAL A C 1
ATOM 1407 O O . VAL A 1 176 ? -8.185 6.203 9.334 1.00 87.00 176 VAL A O 1
ATOM 1410 N N . VAL A 1 177 ? -6.792 5.268 10.835 1.00 88.06 177 VAL A N 1
ATOM 1411 C CA . VAL A 1 177 ? -7.270 6.044 11.977 1.00 88.06 177 VAL A CA 1
ATOM 1412 C C . VAL A 1 177 ? -6.412 7.282 12.140 1.00 88.06 177 VAL A C 1
ATOM 1414 O O . VAL A 1 177 ? -5.178 7.211 12.195 1.00 88.06 177 VAL A O 1
ATOM 1417 N N . VAL A 1 178 ? -7.085 8.421 12.228 1.00 86.75 178 VAL A N 1
ATOM 1418 C CA . VAL A 1 178 ? -6.462 9.721 12.438 1.00 86.75 178 VAL A CA 1
ATOM 1419 C C . VAL A 1 178 ? -6.990 10.374 13.703 1.00 86.75 178 VAL A C 1
ATOM 1421 O O . VAL A 1 178 ? -8.178 10.286 14.020 1.00 86.75 178 VAL A O 1
ATOM 1424 N N . ALA A 1 179 ? -6.084 11.048 14.401 1.00 85.88 179 ALA A N 1
ATOM 1425 C CA . ALA A 1 179 ? -6.414 11.934 15.501 1.00 85.88 179 ALA A CA 1
ATOM 1426 C C . ALA A 1 179 ? -6.696 13.337 14.949 1.00 85.88 179 ALA A C 1
ATOM 1428 O O . ALA A 1 179 ? -5.856 13.916 14.249 1.00 85.88 179 ALA A O 1
ATOM 1429 N N . THR A 1 180 ? -7.888 13.864 15.223 1.00 84.75 180 THR A N 1
ATOM 1430 C CA . THR A 1 180 ? -8.305 15.216 14.822 1.00 84.75 180 THR A CA 1
ATOM 1431 C C . THR A 1 180 ? -9.433 15.702 15.722 1.00 84.75 180 THR A C 1
ATOM 1433 O O . THR A 1 180 ? -10.267 14.916 16.158 1.00 84.75 180 THR A O 1
ATOM 1436 N N . GLU A 1 181 ? -9.493 17.004 15.984 1.00 81.69 181 GLU A N 1
ATOM 1437 C CA . GLU A 1 181 ? -10.588 17.599 16.757 1.00 81.69 181 GLU A CA 1
ATOM 1438 C C . GLU A 1 181 ? -11.877 17.723 15.936 1.00 81.69 181 GLU A C 1
ATOM 1440 O O . GLU A 1 181 ? -12.974 17.534 16.465 1.00 81.69 181 GLU A O 1
ATOM 1445 N N . ASN A 1 182 ? -11.740 17.969 14.631 1.00 83.12 182 ASN A N 1
ATOM 1446 C CA . ASN A 1 182 ? -12.851 18.232 13.720 1.00 83.12 182 ASN A CA 1
ATOM 1447 C C . ASN A 1 182 ? -13.143 17.034 12.814 1.00 83.12 182 ASN A C 1
ATOM 1449 O O . ASN A 1 182 ? -12.235 16.264 12.488 1.00 83.12 182 ASN A O 1
ATOM 1453 N N . ASP A 1 183 ? -14.397 16.938 12.365 1.00 85.00 183 ASP A N 1
ATOM 1454 C CA . ASP A 1 183 ? -14.791 16.044 11.275 1.00 85.00 183 ASP A CA 1
ATOM 1455 C C . ASP A 1 183 ? -13.933 16.302 10.027 1.00 85.00 183 ASP A C 1
ATOM 1457 O O . ASP A 1 183 ? -13.614 17.449 9.703 1.00 85.00 183 ASP A O 1
ATOM 1461 N N . LEU A 1 184 ? -13.586 15.230 9.312 1.00 85.12 184 LEU A N 1
ATOM 1462 C CA . LEU A 1 184 ? -12.795 15.307 8.085 1.00 85.12 184 LEU A CA 1
ATOM 1463 C C . LEU A 1 184 ? -13.692 15.655 6.899 1.00 85.12 184 LEU A C 1
ATOM 1465 O O . LEU A 1 184 ? -14.666 14.957 6.616 1.00 85.12 184 LEU A O 1
ATOM 1469 N N . ASN A 1 185 ? -13.335 16.697 6.156 1.00 88.50 185 ASN A N 1
ATOM 1470 C CA . ASN A 1 185 ? -13.986 16.999 4.887 1.00 88.50 185 ASN A CA 1
ATOM 1471 C C . ASN A 1 185 ? -13.347 16.236 3.710 1.00 88.50 185 ASN A C 1
ATOM 1473 O O . ASN A 1 185 ? -12.268 15.653 3.814 1.00 88.50 185 ASN A O 1
ATOM 1477 N N . GLN A 1 186 ? -14.008 16.283 2.550 1.00 87.75 186 GLN A N 1
ATOM 1478 C CA . GLN A 1 186 ? -13.577 15.588 1.331 1.00 87.75 186 GLN A CA 1
ATOM 1479 C C . GLN A 1 186 ? -12.127 15.908 0.925 1.00 87.75 186 GLN A C 1
ATOM 1481 O O . GLN A 1 186 ? -11.353 15.003 0.626 1.00 87.75 186 GLN A O 1
ATOM 1486 N N . ARG A 1 187 ? -11.727 17.185 0.968 1.00 86.75 187 ARG A N 1
ATOM 1487 C CA . ARG A 1 187 ? -10.376 17.617 0.577 1.00 86.75 187 ARG A CA 1
ATOM 1488 C C . ARG A 1 187 ? -9.313 17.110 1.551 1.00 86.75 187 ARG A C 1
ATOM 1490 O O . ARG A 1 187 ? -8.191 16.803 1.146 1.00 86.75 187 ARG A O 1
ATOM 1497 N N . GLU A 1 188 ? -9.645 17.036 2.837 1.00 86.00 188 GLU A N 1
ATOM 1498 C CA . GLU A 1 188 ? -8.763 16.469 3.860 1.00 86.00 188 GLU A CA 1
ATOM 1499 C C . GLU A 1 188 ? -8.578 14.964 3.663 1.00 86.00 188 GLU A C 1
ATOM 1501 O O . GLU A 1 188 ? -7.452 14.480 3.772 1.00 86.00 188 GLU A O 1
ATOM 1506 N N . LEU A 1 189 ? -9.646 14.242 3.305 1.00 86.44 189 LEU A N 1
ATOM 1507 C CA . LEU A 1 189 ? -9.582 12.817 2.974 1.00 86.44 189 LEU A CA 1
ATOM 1508 C C . LEU A 1 189 ? -8.715 12.561 1.739 1.00 86.44 189 LEU A C 1
ATOM 1510 O O . LEU A 1 189 ? -7.814 11.725 1.791 1.00 86.44 189 LEU A O 1
ATOM 1514 N N . GLU A 1 190 ? -8.918 13.314 0.659 1.00 85.38 190 GLU A N 1
ATOM 1515 C CA . GLU A 1 190 ? -8.083 13.233 -0.547 1.00 85.38 190 GLU A CA 1
ATOM 1516 C C . GLU A 1 190 ? -6.604 13.468 -0.205 1.00 85.38 190 GLU A C 1
ATOM 1518 O O . GLU A 1 190 ? -5.750 12.625 -0.486 1.00 85.38 190 GLU A O 1
ATOM 1523 N N . THR A 1 191 ? -6.308 14.548 0.527 1.00 80.88 191 THR A N 1
ATOM 1524 C CA . THR A 1 191 ? -4.936 14.893 0.939 1.00 80.88 191 THR A CA 1
ATOM 1525 C C . THR A 1 191 ? -4.296 13.790 1.791 1.00 80.88 191 THR A C 1
ATOM 1527 O O . THR A 1 191 ? -3.125 13.451 1.598 1.00 80.88 191 THR A O 1
ATOM 1530 N N . LEU A 1 192 ? -5.057 13.199 2.719 1.00 79.31 192 LEU A N 1
ATOM 1531 C CA . LEU A 1 192 ? -4.603 12.126 3.606 1.00 79.31 192 LEU A CA 1
ATOM 1532 C C . LEU A 1 192 ? -4.148 10.879 2.828 1.00 79.31 192 LEU A C 1
ATOM 1534 O O . LEU A 1 192 ? -3.164 10.228 3.205 1.00 79.31 192 LEU A O 1
ATOM 1538 N N . PHE A 1 193 ? -4.846 10.544 1.740 1.00 78.19 193 PHE A N 1
ATOM 1539 C CA . PHE A 1 193 ? -4.544 9.367 0.927 1.00 78.19 193 PHE A CA 1
ATOM 1540 C C . PHE A 1 193 ? -3.566 9.635 -0.229 1.00 78.19 193 PHE A C 1
ATOM 1542 O O . PHE A 1 193 ? -2.864 8.698 -0.621 1.00 78.19 193 PHE A O 1
ATOM 1549 N N . GLU A 1 194 ? -3.468 10.867 -0.737 1.00 71.81 194 GLU A N 1
ATOM 1550 C CA . GLU A 1 194 ? -2.525 11.259 -1.796 1.00 71.81 194 GLU A CA 1
ATOM 1551 C C . GLU A 1 194 ? -1.088 11.428 -1.289 1.00 71.81 194 GLU A C 1
ATOM 1553 O O . GLU A 1 194 ? -0.142 10.911 -1.892 1.00 71.81 194 GLU A O 1
ATOM 1558 N N . ASP A 1 195 ? -0.906 12.131 -0.170 1.00 59.62 195 ASP A N 1
ATOM 1559 C CA . ASP A 1 195 ? 0.413 12.532 0.310 1.00 59.62 195 ASP A CA 1
ATOM 1560 C C . ASP A 1 195 ? 0.493 12.283 1.817 1.00 59.62 195 ASP A C 1
ATOM 1562 O O . ASP A 1 195 ? 0.152 13.130 2.642 1.00 59.62 195 ASP A O 1
ATOM 1566 N N . ALA A 1 196 ? 0.946 11.078 2.182 1.00 49.28 196 ALA A N 1
ATOM 1567 C CA . ALA A 1 196 ? 0.897 10.513 3.538 1.00 49.28 196 ALA A CA 1
ATOM 1568 C C . ALA A 1 196 ? 1.607 11.333 4.648 1.00 49.28 196 ALA A C 1
ATOM 1570 O O . ALA A 1 196 ? 1.776 10.826 5.750 1.00 49.28 196 ALA A O 1
ATOM 1571 N N . ASN A 1 197 ? 2.090 12.550 4.364 1.00 44.50 197 ASN A N 1
ATOM 1572 C CA . ASN A 1 197 ? 2.748 13.457 5.306 1.00 44.50 197 ASN A CA 1
ATOM 1573 C C . ASN A 1 197 ? 2.375 14.951 5.135 1.00 44.50 197 ASN A C 1
ATOM 1575 O O . ASN A 1 197 ? 3.120 15.792 5.633 1.00 44.50 197 ASN A O 1
ATOM 1579 N N . ARG A 1 198 ? 1.294 15.321 4.425 1.00 40.88 198 ARG A N 1
ATOM 1580 C CA . ARG A 1 198 ? 0.918 16.743 4.212 1.00 40.88 198 ARG A CA 1
ATOM 1581 C C . ARG A 1 198 ? -0.477 17.149 4.718 1.00 40.88 198 ARG A C 1
ATOM 1583 O O . ARG A 1 198 ? -1.007 18.166 4.283 1.00 40.88 198 ARG A O 1
ATOM 1590 N N . GLY A 1 199 ? -1.056 16.400 5.655 1.00 46.91 199 GLY A N 1
ATOM 1591 C CA . GLY A 1 199 ? -2.306 16.776 6.332 1.00 46.91 199 GLY A CA 1
ATOM 1592 C C . GLY A 1 199 ? -2.086 17.333 7.743 1.00 46.91 199 GLY A C 1
ATOM 1593 O O . GLY A 1 199 ? -1.102 16.995 8.397 1.00 46.91 199 GLY A O 1
ATOM 1594 N N . ASN A 1 200 ? -3.035 18.141 8.233 1.00 45.31 200 ASN A N 1
ATOM 1595 C CA . ASN A 1 200 ? -3.116 18.535 9.650 1.00 45.31 200 ASN A CA 1
ATOM 1596 C C . ASN A 1 200 ? -3.504 17.353 10.564 1.00 45.31 200 ASN A C 1
ATOM 1598 O O . ASN A 1 200 ? -3.249 17.394 11.764 1.00 45.31 200 ASN A O 1
ATOM 1602 N N . ALA A 1 201 ? -4.099 16.298 9.997 1.00 53.97 201 ALA A N 1
ATOM 1603 C CA . ALA A 1 201 ? -4.478 15.081 10.702 1.00 53.97 201 ALA A CA 1
ATOM 1604 C C . ALA A 1 201 ? -3.270 14.140 10.861 1.00 53.97 201 ALA A C 1
ATOM 1606 O O . ALA A 1 201 ? -2.618 13.767 9.880 1.00 53.97 201 ALA A O 1
ATOM 1607 N N . ARG A 1 202 ? -2.973 13.740 12.102 1.00 63.09 202 ARG A N 1
ATOM 1608 C CA . ARG A 1 202 ? -1.890 12.796 12.410 1.00 63.09 202 ARG A CA 1
ATOM 1609 C C . ARG A 1 202 ? -2.451 11.375 12.411 1.00 63.09 202 ARG A C 1
ATOM 1611 O O . ARG A 1 202 ? -3.255 11.021 13.269 1.00 63.09 202 ARG A O 1
ATOM 1618 N N . GLY A 1 203 ? -2.037 10.559 11.442 1.00 62.75 203 GLY A N 1
ATOM 1619 C CA . GLY A 1 203 ? -2.318 9.122 11.470 1.00 62.75 203 GLY A CA 1
ATOM 1620 C C . GLY A 1 203 ? -1.588 8.451 12.635 1.00 62.75 203 GLY A C 1
ATOM 1621 O O . GLY A 1 203 ? -0.397 8.700 12.828 1.00 62.75 203 GLY A O 1
ATOM 1622 N N . LEU A 1 204 ? -2.287 7.593 13.385 1.00 69.56 204 LEU A N 1
ATOM 1623 C CA . LEU A 1 204 ? -1.710 6.871 14.533 1.00 69.56 204 LEU A CA 1
ATOM 1624 C C . LEU A 1 204 ? -0.687 5.818 14.092 1.00 69.56 204 LEU A C 1
ATOM 1626 O O . LEU A 1 204 ? 0.312 5.541 14.748 1.00 69.56 204 LEU A O 1
ATOM 1630 N N . VAL A 1 205 ? -0.904 5.233 12.920 1.00 65.31 205 VAL A N 1
ATOM 1631 C CA . VAL A 1 205 ? 0.064 4.332 12.304 1.00 65.31 205 VAL A CA 1
ATOM 1632 C C . VAL A 1 205 ? 0.886 5.151 11.324 1.00 65.31 205 VAL A C 1
ATOM 1634 O O . VAL A 1 205 ? 0.401 5.550 10.261 1.00 65.31 205 VAL A O 1
ATOM 1637 N N . LYS A 1 206 ? 2.165 5.379 11.645 1.00 60.72 206 LYS A N 1
ATOM 1638 C CA . LYS A 1 206 ? 3.123 5.756 10.605 1.00 60.72 206 LYS A CA 1
ATOM 1639 C C . LYS A 1 206 ? 3.189 4.571 9.669 1.00 60.72 206 LYS A C 1
ATOM 1641 O O . LYS A 1 206 ? 3.651 3.515 10.079 1.00 60.72 206 LYS A O 1
ATOM 1646 N N . LYS A 1 207 ? 2.691 4.749 8.440 1.00 52.94 207 LYS A N 1
ATOM 1647 C CA . LYS A 1 207 ? 2.766 3.732 7.390 1.00 52.94 207 LYS A CA 1
ATOM 1648 C C . LYS A 1 207 ? 4.129 3.055 7.504 1.00 52.94 207 LYS A C 1
ATOM 1650 O O . LYS A 1 207 ? 5.151 3.734 7.410 1.00 52.94 207 LYS A O 1
ATOM 1655 N N . ALA A 1 208 ? 4.115 1.749 7.737 1.00 44.62 208 ALA A N 1
ATOM 1656 C CA . ALA A 1 208 ? 5.264 0.858 7.889 1.00 44.62 208 ALA A CA 1
ATOM 1657 C C . ALA A 1 208 ? 6.180 0.796 6.646 1.00 44.62 208 ALA A C 1
ATOM 1659 O O . ALA A 1 208 ? 6.887 -0.171 6.402 1.00 44.62 208 ALA A O 1
ATOM 1660 N N . ILE A 1 209 ? 6.072 1.786 5.773 1.00 48.91 209 ILE A N 1
ATOM 1661 C CA . ILE A 1 209 ? 6.207 1.699 4.339 1.00 48.91 209 ILE A CA 1
ATOM 1662 C C . ILE A 1 209 ? 7.113 2.860 3.924 1.00 48.91 209 ILE A C 1
ATOM 1664 O O . ILE A 1 209 ? 6.806 4.019 4.225 1.00 48.91 209 ILE A O 1
ATOM 1668 N N . PRO A 1 210 ? 8.162 2.615 3.133 1.00 43.28 210 PRO A N 1
ATOM 1669 C CA . PRO A 1 210 ? 8.883 3.690 2.471 1.00 43.28 210 PRO A CA 1
ATOM 1670 C C . PRO A 1 210 ? 7.950 4.493 1.547 1.00 43.28 210 PRO A C 1
ATOM 1672 O O . PRO A 1 210 ? 7.238 3.930 0.712 1.00 43.28 210 PRO A O 1
ATOM 1675 N N . LYS A 1 211 ? 7.953 5.826 1.685 1.00 45.19 211 LYS A N 1
ATOM 1676 C CA . LYS A 1 211 ? 7.054 6.745 0.958 1.00 45.19 211 LYS A CA 1
ATOM 1677 C C . LYS A 1 211 ? 6.932 6.387 -0.535 1.00 45.19 211 LYS A C 1
ATOM 1679 O O . LYS A 1 211 ? 7.940 6.307 -1.236 1.00 45.19 211 LYS A O 1
ATOM 1684 N N . GLY A 1 212 ? 5.692 6.257 -1.019 1.00 39.91 212 GLY A N 1
ATOM 1685 C CA . GLY A 1 212 ? 5.371 6.192 -2.451 1.00 39.91 212 GLY A CA 1
ATOM 1686 C C . GLY A 1 212 ? 5.296 4.800 -3.085 1.00 39.91 212 GLY A C 1
ATOM 1687 O O . GLY A 1 212 ? 5.200 4.728 -4.302 1.00 39.91 212 GLY A O 1
ATOM 1688 N N . LEU A 1 213 ? 5.337 3.712 -2.307 1.00 45.47 213 LEU A N 1
ATOM 1689 C CA . LEU A 1 213 ? 5.364 2.352 -2.865 1.00 45.47 213 LEU A CA 1
ATOM 1690 C C . LEU A 1 213 ? 3.998 1.693 -3.097 1.00 45.47 213 LEU A C 1
ATOM 1692 O O . LEU A 1 213 ? 3.905 0.799 -3.935 1.00 45.47 213 LEU A O 1
ATOM 1696 N N . GLY A 1 214 ? 2.941 2.122 -2.396 1.00 49.19 214 GLY A N 1
ATOM 1697 C CA . GLY A 1 214 ? 1.628 1.456 -2.474 1.00 49.19 214 GLY A CA 1
ATOM 1698 C C . GLY A 1 214 ? 1.722 -0.066 -2.254 1.00 49.19 214 GLY A C 1
ATOM 1699 O O . GLY A 1 214 ? 2.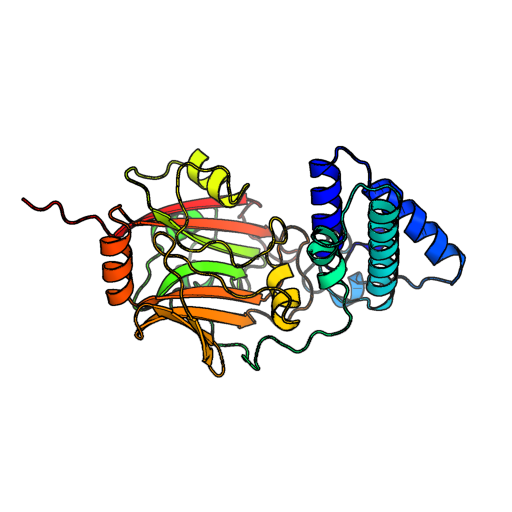737 -0.576 -1.804 1.00 49.19 214 GLY A O 1
ATOM 1700 N N . ARG A 1 215 ? 0.702 -0.841 -2.607 1.00 48.50 215 ARG A N 1
ATOM 1701 C CA . ARG A 1 215 ? 0.606 -2.257 -2.203 1.00 48.50 215 ARG A CA 1
ATOM 1702 C C . ARG A 1 215 ? 1.736 -3.202 -2.688 1.00 48.50 215 ARG A C 1
ATOM 1704 O O . ARG A 1 215 ? 1.839 -4.292 -2.144 1.00 48.50 215 ARG A O 1
ATOM 1711 N N . TRP A 1 216 ? 2.636 -2.805 -3.608 1.00 52.66 216 TRP A N 1
ATOM 1712 C CA . TRP A 1 216 ? 3.889 -3.545 -3.946 1.00 52.66 216 TRP A CA 1
ATOM 1713 C C . TRP A 1 216 ? 4.797 -3.778 -2.727 1.00 52.66 216 TRP A C 1
ATOM 1715 O O . TRP A 1 216 ? 5.680 -4.629 -2.725 1.00 52.66 216 TRP A O 1
ATOM 1725 N N . GLN A 1 217 ? 4.512 -3.036 -1.662 1.00 49.34 217 GLN A N 1
ATOM 1726 C CA . GLN A 1 217 ? 4.839 -3.299 -0.268 1.00 49.34 217 GLN A CA 1
ATOM 1727 C C . GLN A 1 217 ? 4.808 -4.767 0.151 1.00 49.34 217 GLN A C 1
ATOM 1729 O O . GLN A 1 217 ? 5.727 -5.197 0.830 1.00 49.34 217 GLN A O 1
ATOM 1734 N N . ALA A 1 218 ? 3.793 -5.540 -0.224 1.00 49.72 218 ALA A N 1
ATOM 1735 C CA . ALA A 1 218 ? 3.682 -6.914 0.247 1.00 49.72 218 ALA A CA 1
ATOM 1736 C C . ALA A 1 218 ? 4.810 -7.826 -0.265 1.00 49.72 218 ALA A C 1
ATOM 1738 O O . ALA A 1 218 ? 5.311 -8.663 0.481 1.00 49.72 218 ALA A O 1
ATOM 1739 N N . GLU A 1 219 ? 5.282 -7.602 -1.494 1.00 53.78 219 GLU A N 1
ATOM 1740 C CA . GLU A 1 219 ? 6.449 -8.300 -2.046 1.00 53.78 219 GLU A CA 1
ATOM 1741 C C . GLU A 1 219 ? 7.747 -7.889 -1.339 1.00 53.78 219 GLU A C 1
ATOM 1743 O O . GLU A 1 219 ? 8.649 -8.707 -1.184 1.00 53.78 219 GLU A O 1
ATOM 1748 N N . LEU A 1 220 ? 7.842 -6.640 -0.872 1.00 55.12 220 LEU A N 1
ATOM 1749 C CA . LEU A 1 220 ? 8.961 -6.169 -0.054 1.00 55.12 220 LEU A CA 1
ATOM 1750 C C . LEU A 1 220 ? 8.909 -6.697 1.384 1.00 55.12 220 LEU A C 1
ATOM 1752 O O . LEU A 1 220 ? 9.954 -7.012 1.945 1.00 55.12 220 LEU A O 1
ATOM 1756 N N . TYR A 1 221 ? 7.716 -6.815 1.972 1.00 54.06 221 TYR A N 1
ATOM 1757 C CA . TYR A 1 221 ? 7.506 -7.381 3.309 1.00 54.06 221 TYR A CA 1
ATOM 1758 C C . TYR A 1 221 ? 7.840 -8.871 3.341 1.00 54.06 221 TYR A C 1
ATOM 1760 O O . TYR A 1 221 ? 8.569 -9.310 4.225 1.00 54.06 221 TYR A O 1
ATOM 1768 N N . MET A 1 222 ? 7.418 -9.633 2.323 1.00 51.69 222 MET A N 1
ATOM 1769 C CA . MET A 1 222 ? 7.844 -11.029 2.137 1.00 51.69 222 MET A CA 1
ATOM 1770 C C . MET A 1 222 ? 9.371 -11.177 2.020 1.00 51.69 222 MET A C 1
ATOM 1772 O O . MET A 1 222 ? 9.901 -12.270 2.210 1.00 51.69 222 MET A O 1
ATOM 1776 N N . ARG A 1 223 ? 10.079 -10.087 1.703 1.00 53.06 223 ARG A N 1
ATOM 1777 C CA . ARG A 1 223 ? 11.538 -10.024 1.567 1.00 53.06 223 ARG A CA 1
ATOM 1778 C C . ARG A 1 223 ? 12.244 -9.346 2.750 1.00 53.06 223 ARG A C 1
ATOM 1780 O O . ARG A 1 223 ? 13.452 -9.163 2.648 1.00 53.06 223 ARG A O 1
ATOM 1787 N N . ASP A 1 224 ? 11.530 -8.999 3.830 1.00 53.06 224 ASP A N 1
ATOM 1788 C CA . ASP A 1 224 ? 12.082 -8.339 5.036 1.00 53.06 224 ASP A CA 1
ATOM 1789 C C . ASP A 1 224 ? 12.640 -6.930 4.828 1.00 53.06 224 ASP A C 1
ATOM 1791 O O . ASP A 1 224 ? 13.619 -6.502 5.432 1.00 53.06 224 ASP A O 1
ATOM 1795 N N . LEU A 1 225 ? 12.062 -6.192 3.887 1.00 52.81 225 LEU A N 1
ATOM 1796 C CA . LEU A 1 225 ? 12.627 -4.908 3.469 1.00 52.81 225 LEU A CA 1
ATOM 1797 C C . LEU A 1 225 ? 11.936 -3.710 4.130 1.00 52.81 225 LEU A C 1
ATOM 1799 O O . L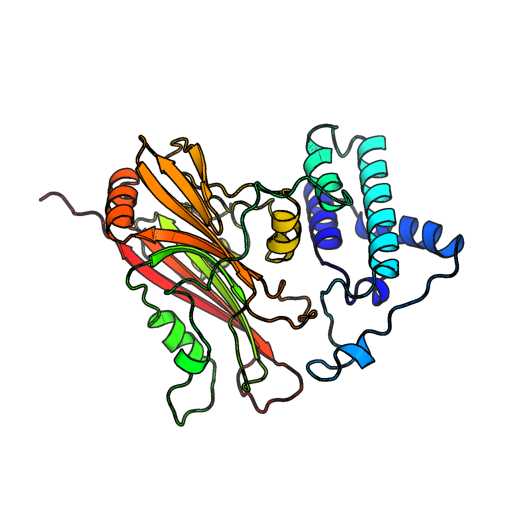EU A 1 225 ? 12.289 -2.561 3.855 1.00 52.81 225 LEU A O 1
ATOM 1803 N N . ALA A 1 226 ? 10.940 -3.966 4.976 1.00 55.31 226 ALA A N 1
ATOM 1804 C CA . ALA A 1 226 ? 10.230 -2.959 5.746 1.00 55.31 226 ALA A CA 1
ATOM 1805 C C . ALA A 1 226 ? 9.646 -3.589 7.016 1.00 55.31 226 ALA A C 1
ATOM 1807 O O . ALA A 1 226 ? 8.960 -4.600 6.933 1.00 55.31 226 ALA A O 1
ATOM 1808 N N . GLU A 1 227 ? 9.871 -2.975 8.176 1.00 58.47 227 GLU A N 1
ATOM 1809 C CA . GLU A 1 227 ? 9.254 -3.405 9.433 1.00 58.47 227 GLU A CA 1
ATOM 1810 C C . GLU A 1 227 ? 7.924 -2.674 9.672 1.00 58.47 227 GLU A C 1
ATOM 1812 O O . GLU A 1 227 ? 7.825 -1.462 9.423 1.00 58.47 227 GLU A O 1
ATOM 1817 N N . PRO A 1 228 ? 6.888 -3.375 10.168 1.00 66.94 228 PRO A N 1
ATOM 1818 C CA . PRO A 1 228 ? 5.676 -2.730 10.638 1.00 66.94 228 PRO A CA 1
ATOM 1819 C C . PRO A 1 228 ? 6.009 -1.738 11.759 1.00 66.94 228 PRO A C 1
ATOM 1821 O O . PRO A 1 228 ? 6.676 -2.085 12.725 1.00 66.94 228 PRO A O 1
ATOM 1824 N N . ASN A 1 229 ? 5.566 -0.485 11.624 1.00 70.88 229 ASN A N 1
ATOM 1825 C CA . ASN A 1 229 ? 5.823 0.567 12.605 1.00 70.88 229 ASN A CA 1
ATOM 1826 C C . ASN A 1 229 ? 4.502 1.195 13.047 1.00 70.88 229 ASN A C 1
ATOM 1828 O O . ASN A 1 229 ? 3.685 1.603 12.225 1.00 70.88 229 ASN A O 1
ATOM 1832 N N . PHE A 1 230 ? 4.303 1.281 14.352 1.00 74.88 230 PHE A N 1
ATOM 1833 C CA . PHE A 1 230 ? 3.139 1.894 14.969 1.00 74.88 230 PHE A CA 1
ATOM 1834 C C . PHE A 1 230 ? 3.605 2.814 16.098 1.00 74.88 230 PHE A C 1
ATOM 1836 O O . PHE A 1 230 ? 4.421 2.413 16.921 1.00 74.88 230 PHE A O 1
ATOM 1843 N N . LYS A 1 231 ? 3.146 4.068 16.144 1.00 72.06 231 LYS A N 1
ATOM 1844 C CA . LYS A 1 231 ? 3.582 5.025 17.171 1.00 72.06 231 LYS A CA 1
ATOM 1845 C C . LYS A 1 231 ? 2.379 5.672 17.832 1.00 72.06 231 LYS A C 1
ATOM 1847 O O . LYS A 1 231 ? 1.533 6.224 17.147 1.00 72.06 231 LYS A O 1
ATOM 1852 N N . ILE A 1 232 ? 2.367 5.688 19.156 1.00 74.38 232 ILE A N 1
ATOM 1853 C CA . ILE A 1 232 ? 1.387 6.429 19.954 1.00 74.38 232 ILE A CA 1
ATOM 1854 C C . ILE A 1 232 ? 2.160 7.554 20.641 1.00 74.38 232 ILE A C 1
ATOM 1856 O O . ILE A 1 232 ? 3.063 7.228 21.398 1.00 74.38 232 ILE A O 1
ATOM 1860 N N . GLU A 1 233 ? 1.876 8.834 20.358 1.00 69.25 233 GLU A N 1
ATOM 1861 C CA . GLU A 1 233 ? 2.512 10.001 21.021 1.00 69.25 233 GLU A CA 1
ATOM 1862 C C . GLU A 1 233 ? 4.043 9.864 21.215 1.00 69.25 233 GLU A C 1
ATOM 1864 O O . GLU A 1 233 ? 4.583 10.026 22.305 1.00 69.25 233 GLU A O 1
ATOM 1869 N N . ASP A 1 234 ? 4.748 9.463 20.149 1.00 69.88 234 ASP A N 1
ATOM 1870 C CA . ASP A 1 234 ? 6.200 9.202 20.121 1.00 69.88 234 ASP A CA 1
ATOM 1871 C C . ASP A 1 234 ? 6.733 8.104 21.067 1.00 69.88 234 ASP A C 1
ATOM 1873 O O . ASP A 1 234 ? 7.943 7.861 21.114 1.00 69.88 234 ASP A O 1
ATOM 1877 N N . ARG A 1 235 ? 5.851 7.352 21.730 1.00 73.69 235 ARG A N 1
ATOM 1878 C CA . ARG A 1 235 ? 6.210 6.179 22.532 1.00 73.69 235 ARG A CA 1
ATOM 1879 C C . ARG A 1 235 ? 6.843 5.096 21.663 1.00 73.69 235 ARG A C 1
ATOM 1881 O O . ARG A 1 235 ? 6.401 4.807 20.545 1.00 73.69 235 ARG A O 1
ATOM 1888 N N . THR A 1 236 ? 7.884 4.477 22.204 1.00 77.62 236 THR A N 1
ATOM 1889 C CA . THR A 1 236 ? 8.553 3.324 21.601 1.00 77.62 236 THR A CA 1
ATOM 1890 C C . THR A 1 236 ? 7.819 2.043 21.970 1.00 77.62 236 THR A C 1
ATOM 1892 O O . THR A 1 236 ? 7.447 1.859 23.125 1.00 77.62 236 THR A O 1
ATOM 1895 N N . HIS A 1 237 ? 7.669 1.148 21.003 1.00 82.00 237 HIS A N 1
ATOM 1896 C CA . HIS A 1 237 ? 7.183 -0.211 21.211 1.00 82.00 237 HIS A CA 1
ATOM 1897 C C . HIS A 1 237 ? 8.318 -1.210 21.010 1.00 82.00 237 HIS A C 1
ATOM 1899 O O . HIS A 1 237 ? 9.312 -0.915 20.342 1.00 82.00 237 HIS A O 1
ATOM 1905 N N . THR A 1 238 ? 8.127 -2.418 21.525 1.00 86.50 238 THR A N 1
ATOM 1906 C CA . THR A 1 238 ? 8.877 -3.591 21.073 1.00 86.50 238 THR A CA 1
ATOM 1907 C C . THR A 1 238 ? 8.004 -4.431 20.151 1.00 86.50 238 THR A C 1
ATOM 1909 O O . THR A 1 238 ? 6.781 -4.462 20.300 1.00 86.50 238 THR A O 1
ATOM 1912 N N . LEU A 1 239 ? 8.630 -5.099 19.186 1.00 85.62 239 LEU A N 1
ATOM 1913 C CA . LEU A 1 239 ? 7.956 -6.018 18.276 1.00 85.62 239 LEU A CA 1
ATOM 1914 C C . LEU A 1 239 ? 8.114 -7.447 18.786 1.00 85.62 239 LEU A C 1
ATOM 1916 O O . LEU A 1 239 ? 9.228 -7.883 19.073 1.00 85.62 239 LEU A O 1
ATOM 1920 N N . GLU A 1 240 ? 7.008 -8.178 18.854 1.00 87.81 240 GLU A N 1
ATOM 1921 C CA . GLU A 1 240 ? 6.999 -9.603 19.176 1.00 87.81 240 GLU A CA 1
ATOM 1922 C C . GLU A 1 240 ? 6.373 -10.382 18.007 1.00 87.81 240 GLU A C 1
ATOM 1924 O O . GLU A 1 240 ? 5.151 -10.329 17.814 1.00 87.81 240 GLU A O 1
ATOM 1929 N N . PRO A 1 241 ? 7.183 -11.050 17.163 1.00 84.69 241 PRO A N 1
ATOM 1930 C CA . PRO A 1 241 ? 6.667 -11.840 16.055 1.00 84.69 241 PRO A CA 1
ATOM 1931 C C . PRO A 1 241 ? 5.969 -13.105 16.564 1.00 84.69 241 PRO A C 1
ATOM 1933 O O . PRO A 1 241 ? 6.446 -13.787 17.468 1.00 84.69 241 PRO A O 1
ATOM 1936 N N . MET A 1 242 ? 4.844 -13.427 15.939 1.00 86.81 242 MET A N 1
ATOM 1937 C CA . MET A 1 242 ? 4.069 -14.650 16.129 1.00 86.81 242 MET A CA 1
ATOM 1938 C C . MET A 1 242 ? 3.936 -15.376 14.783 1.00 86.81 242 MET A C 1
ATOM 1940 O O . MET A 1 242 ? 4.317 -14.842 13.742 1.00 86.81 242 MET A O 1
ATOM 1944 N N . ASP A 1 243 ? 3.321 -16.561 14.778 1.00 86.62 243 ASP A N 1
ATOM 1945 C CA . ASP A 1 243 ? 3.206 -17.402 13.578 1.00 86.62 243 ASP A CA 1
ATOM 1946 C C . ASP A 1 243 ? 2.627 -16.692 12.353 1.00 86.62 243 ASP A C 1
ATOM 1948 O O . ASP A 1 243 ? 3.021 -17.019 11.240 1.00 86.62 243 ASP A O 1
ATOM 1952 N N . ASN A 1 244 ? 1.670 -15.775 12.529 1.00 86.62 244 ASN A N 1
ATOM 1953 C CA . ASN A 1 244 ? 0.956 -15.122 11.425 1.00 86.62 244 ASN A CA 1
ATOM 1954 C C . ASN A 1 244 ? 0.684 -13.622 11.621 1.00 86.62 244 ASN A C 1
ATOM 1956 O O . ASN A 1 244 ? -0.113 -13.020 10.895 1.00 86.62 244 ASN A O 1
ATOM 1960 N N . LYS A 1 245 ? 1.302 -13.026 12.641 1.00 88.19 245 LYS A N 1
ATOM 1961 C CA . LYS A 1 245 ? 1.171 -11.611 12.976 1.00 88.19 245 LYS A CA 1
ATOM 1962 C C . LYS A 1 245 ? 2.379 -11.137 13.775 1.00 88.19 245 LYS A C 1
ATOM 1964 O O . LYS A 1 245 ? 3.137 -11.945 14.296 1.00 88.19 245 LYS A O 1
ATOM 1969 N N . VAL A 1 246 ? 2.530 -9.829 13.909 1.00 87.12 246 VAL A N 1
ATOM 1970 C CA . VAL A 1 246 ? 3.514 -9.185 14.783 1.00 87.12 246 VAL A CA 1
ATOM 1971 C C . VAL A 1 246 ? 2.760 -8.357 15.810 1.00 87.12 246 VAL A C 1
ATOM 1973 O O . VAL A 1 246 ? 1.902 -7.558 15.443 1.00 87.12 246 VAL A O 1
ATOM 1976 N N . SER A 1 247 ? 3.052 -8.547 17.090 1.00 90.94 247 SER A N 1
ATOM 1977 C CA . SER A 1 247 ? 2.465 -7.758 18.171 1.00 90.94 247 SER A CA 1
ATOM 1978 C C . SER A 1 247 ? 3.317 -6.526 18.458 1.00 90.94 247 SER A C 1
ATOM 1980 O O . SER A 1 247 ? 4.541 -6.609 18.542 1.00 90.94 247 SER A O 1
ATOM 1982 N N . PHE A 1 248 ? 2.655 -5.386 18.624 1.00 90.06 248 PHE A N 1
ATOM 1983 C CA . PHE A 1 248 ? 3.249 -4.155 19.124 1.00 90.06 248 PHE A CA 1
ATOM 1984 C C . PHE A 1 248 ? 3.018 -4.077 20.627 1.00 90.06 248 PHE A C 1
ATOM 1986 O O . PHE A 1 248 ? 1.881 -3.904 21.078 1.00 90.06 248 PHE A O 1
ATOM 1993 N N . ILE A 1 249 ? 4.100 -4.211 21.386 1.00 90.25 249 ILE A N 1
ATOM 1994 C CA . ILE A 1 249 ? 4.066 -4.215 22.843 1.00 90.25 249 ILE A CA 1
ATOM 1995 C C . ILE A 1 249 ? 4.406 -2.815 23.359 1.00 90.25 249 ILE A C 1
ATOM 1997 O O . ILE A 1 249 ? 5.476 -2.281 23.050 1.00 90.25 249 ILE A O 1
ATOM 2001 N N . PHE A 1 250 ? 3.514 -2.242 24.163 1.00 87.12 250 PHE A N 1
ATOM 2002 C CA . PHE A 1 250 ? 3.726 -1.001 24.908 1.00 87.12 250 PHE A CA 1
ATOM 2003 C C . PHE A 1 250 ? 3.576 -1.307 26.396 1.00 87.12 250 PHE A C 1
ATOM 2005 O O . PHE A 1 250 ? 2.635 -1.984 26.787 1.00 87.12 250 PHE A O 1
ATOM 2012 N N . ASP A 1 251 ? 4.512 -0.840 27.224 1.00 85.62 251 ASP A N 1
ATOM 2013 C CA . ASP A 1 251 ? 4.517 -1.087 28.677 1.00 85.62 251 ASP A CA 1
ATOM 2014 C C . ASP A 1 251 ? 4.309 -2.562 29.071 1.00 85.62 251 ASP A C 1
ATOM 2016 O O . ASP A 1 251 ? 3.634 -2.866 30.048 1.00 85.62 251 ASP A O 1
ATOM 2020 N N . HIS A 1 252 ? 4.907 -3.486 28.313 1.00 86.56 252 HIS A N 1
ATOM 2021 C CA . HIS A 1 252 ? 4.767 -4.940 28.490 1.00 86.56 252 HIS A CA 1
ATOM 2022 C C . HIS A 1 252 ? 3.392 -5.537 28.136 1.00 86.56 252 HIS A C 1
ATOM 2024 O O . HIS A 1 252 ? 3.211 -6.740 28.309 1.00 86.56 252 HIS A O 1
ATOM 2030 N N . GLU A 1 253 ? 2.461 -4.761 27.575 1.00 89.62 253 GLU A N 1
ATOM 2031 C CA . GLU A 1 253 ? 1.179 -5.258 27.063 1.00 89.62 253 GLU A CA 1
ATOM 2032 C C . GLU A 1 253 ? 1.090 -5.166 25.527 1.00 89.62 253 GLU A C 1
ATOM 2034 O O . GLU A 1 253 ? 1.514 -4.167 24.936 1.00 89.62 253 GLU A O 1
ATOM 2039 N N . PRO A 1 254 ? 0.524 -6.178 24.841 1.00 91.69 254 PRO A N 1
ATOM 2040 C CA . PRO A 1 254 ? 0.212 -6.077 23.420 1.00 91.69 254 PRO A CA 1
ATOM 2041 C C . PRO A 1 254 ? -0.971 -5.127 23.202 1.00 91.69 254 PRO A C 1
ATOM 2043 O O . PRO A 1 254 ? -2.077 -5.413 23.642 1.00 91.69 254 PRO A O 1
ATOM 2046 N N . VAL A 1 255 ? -0.743 -4.021 22.490 1.00 91.81 255 VAL A N 1
ATOM 2047 C CA . VAL A 1 255 ? -1.776 -2.992 22.226 1.00 91.81 255 VAL A CA 1
ATOM 2048 C C . VAL A 1 255 ? -2.307 -3.064 20.795 1.00 91.81 255 VAL A C 1
ATOM 2050 O O . VAL A 1 255 ? -3.452 -2.720 20.513 1.00 91.81 255 VAL A O 1
ATOM 2053 N N . ALA A 1 256 ? -1.469 -3.495 19.856 1.00 91.56 256 ALA A N 1
ATOM 2054 C CA . ALA A 1 256 ? -1.850 -3.622 18.458 1.00 91.56 256 ALA A CA 1
ATOM 2055 C C . ALA A 1 256 ? -1.161 -4.821 17.815 1.00 91.56 256 ALA A C 1
ATOM 2057 O O . ALA A 1 256 ? -0.127 -5.301 18.280 1.00 91.56 256 ALA A O 1
ATOM 2058 N N . HIS A 1 257 ? -1.705 -5.267 16.691 1.00 90.62 257 HIS A N 1
ATOM 2059 C CA . HIS A 1 257 ? -1.146 -6.340 15.890 1.00 90.62 257 HIS A CA 1
ATOM 2060 C C . HIS A 1 257 ? -1.048 -5.923 14.431 1.00 90.62 257 HIS A C 1
ATOM 2062 O O . HIS A 1 257 ? -1.953 -5.289 13.893 1.00 90.62 257 HIS A O 1
ATOM 2068 N N . TRP A 1 258 ? 0.035 -6.327 13.780 1.00 88.44 258 TRP A N 1
ATOM 2069 C CA . TRP A 1 258 ? 0.201 -6.260 12.338 1.00 88.44 258 TRP A CA 1
ATOM 2070 C C . TRP A 1 258 ? 0.072 -7.652 11.719 1.00 88.44 258 TRP A C 1
ATOM 2072 O O . TRP A 1 258 ? 0.659 -8.601 12.231 1.00 88.44 258 TRP A O 1
ATOM 2082 N N . LYS A 1 259 ? -0.659 -7.789 10.612 1.00 86.31 259 LYS A N 1
ATOM 2083 C CA . LYS A 1 259 ? -0.742 -9.030 9.825 1.00 86.31 259 LYS A CA 1
ATOM 2084 C C . LYS A 1 259 ? -0.844 -8.738 8.329 1.00 86.31 259 LYS A C 1
ATOM 2086 O O . LYS A 1 259 ? -1.218 -7.634 7.926 1.00 86.31 259 LYS A O 1
ATOM 2091 N N . PHE A 1 260 ? -0.572 -9.756 7.517 1.00 84.62 260 PHE A N 1
ATOM 2092 C CA . PHE A 1 260 ? -0.818 -9.750 6.075 1.00 84.62 260 PHE A CA 1
ATOM 2093 C C . PHE A 1 260 ? -1.565 -11.019 5.645 1.00 84.62 260 PHE A C 1
ATOM 2095 O O . PHE A 1 260 ? -1.521 -12.030 6.346 1.00 84.62 260 PHE A O 1
ATOM 2102 N N . TRP A 1 261 ? -2.255 -10.970 4.506 1.00 86.19 261 TRP A N 1
ATOM 2103 C CA . TRP A 1 261 ? -2.983 -12.115 3.946 1.00 86.19 261 TRP A CA 1
ATOM 2104 C C . TRP A 1 261 ? -3.050 -12.053 2.415 1.00 86.19 261 TRP A C 1
ATOM 2106 O O . TRP A 1 261 ? -2.967 -10.978 1.822 1.00 86.19 261 TRP A O 1
ATOM 2116 N N . TYR A 1 262 ? -3.230 -13.206 1.773 1.00 84.44 262 TYR A N 1
ATOM 2117 C CA . TYR A 1 262 ? -3.498 -13.299 0.335 1.00 84.44 262 TYR A CA 1
ATOM 2118 C C . TYR A 1 262 ? -5.008 -13.251 0.086 1.00 84.44 262 TYR A C 1
ATOM 2120 O O . TYR A 1 262 ? -5.744 -14.032 0.687 1.00 84.44 262 TYR A O 1
ATOM 2128 N N . GLU A 1 263 ? -5.469 -12.357 -0.790 1.00 83.81 263 GLU A N 1
ATOM 2129 C CA . GLU A 1 263 ? -6.899 -12.248 -1.127 1.00 83.81 263 GLU A CA 1
ATOM 2130 C C . GLU A 1 263 ? -7.258 -13.086 -2.358 1.00 83.81 263 GLU A C 1
ATOM 2132 O O . GLU A 1 263 ? -8.273 -13.778 -2.369 1.00 83.81 263 GLU A O 1
ATOM 2137 N N . GLU A 1 264 ? -6.408 -13.063 -3.388 1.00 77.44 264 GLU A N 1
ATOM 2138 C CA . GLU A 1 264 ? -6.593 -13.841 -4.611 1.00 77.44 264 GLU A CA 1
ATOM 2139 C C . GLU A 1 264 ? -5.247 -14.364 -5.132 1.00 77.44 264 GLU A C 1
ATOM 2141 O O . GLU A 1 264 ? -4.216 -13.703 -5.025 1.00 77.44 264 GLU A O 1
ATOM 2146 N N . TRP A 1 265 ? -5.248 -15.566 -5.714 1.00 73.88 265 TRP A N 1
ATOM 2147 C CA . TRP A 1 265 ? -4.041 -16.192 -6.268 1.00 73.88 265 TRP A CA 1
ATOM 2148 C C . TRP A 1 265 ? -3.748 -15.781 -7.721 1.00 73.88 265 TRP A C 1
ATOM 2150 O O . TRP A 1 265 ? -2.776 -16.235 -8.323 1.00 73.88 265 TRP A O 1
ATOM 2160 N N . PHE A 1 266 ? -4.587 -14.927 -8.314 1.00 78.25 266 PHE A N 1
ATOM 2161 C CA . PHE A 1 266 ? -4.386 -14.475 -9.683 1.00 78.25 266 PHE A CA 1
ATOM 2162 C C . PHE A 1 266 ? -3.166 -13.544 -9.750 1.00 78.25 266 PHE A C 1
ATOM 2164 O O . PHE A 1 266 ? -3.086 -12.597 -8.981 1.00 78.25 266 PHE A O 1
ATOM 2171 N N . PRO A 1 267 ? -2.194 -13.753 -10.645 1.00 70.81 267 PRO A N 1
ATOM 2172 C CA . PRO A 1 267 ? -0.891 -13.096 -10.516 1.00 70.81 267 PRO A CA 1
ATOM 2173 C C . PRO A 1 267 ? -0.817 -11.707 -11.163 1.00 70.81 267 PRO A C 1
ATOM 2175 O O . PRO A 1 267 ? 0.239 -11.082 -11.110 1.00 70.81 267 PRO A O 1
ATOM 2178 N N . ALA A 1 268 ? -1.895 -11.217 -11.785 1.00 76.94 268 ALA A N 1
ATOM 2179 C CA . ALA A 1 268 ? -1.928 -9.911 -12.442 1.00 76.94 268 ALA A CA 1
ATOM 2180 C C . ALA A 1 268 ? -3.053 -9.012 -11.933 1.00 76.94 268 ALA A C 1
ATOM 2182 O O . ALA A 1 268 ? -4.121 -9.485 -11.549 1.00 76.94 268 ALA A O 1
ATOM 2183 N N . ARG A 1 269 ? -2.792 -7.703 -11.960 1.00 80.94 269 ARG A N 1
ATOM 2184 C CA . ARG A 1 269 ? -3.761 -6.639 -11.681 1.00 80.94 269 ARG A CA 1
ATOM 2185 C C . ARG A 1 269 ? -3.559 -5.452 -12.598 1.00 80.94 269 ARG A C 1
ATOM 2187 O O . ARG A 1 269 ? -2.459 -5.266 -13.125 1.00 80.94 269 ARG A O 1
ATOM 2194 N N . LEU A 1 270 ? -4.597 -4.636 -12.754 1.00 81.38 270 LEU A N 1
ATOM 2195 C CA . LEU A 1 270 ? -4.488 -3.310 -13.358 1.00 81.38 270 LEU A CA 1
ATOM 2196 C C . LEU A 1 270 ? -3.391 -2.493 -12.667 1.00 81.38 270 LEU A C 1
ATOM 2198 O O . LEU A 1 270 ? -3.256 -2.509 -11.448 1.00 81.38 270 LEU A O 1
ATOM 2202 N N . ARG A 1 271 ? -2.573 -1.792 -13.453 1.00 79.19 271 ARG A N 1
ATOM 2203 C CA . ARG A 1 271 ? -1.353 -1.117 -12.978 1.00 79.19 271 ARG A CA 1
ATOM 2204 C C . ARG A 1 271 ? -1.643 -0.063 -11.909 1.00 79.19 271 ARG A C 1
ATOM 2206 O O . ARG A 1 271 ? -0.822 0.182 -11.039 1.00 79.19 271 ARG A O 1
ATOM 2213 N N . GLU A 1 272 ? -2.799 0.577 -11.954 1.00 77.88 272 GLU A N 1
ATOM 2214 C CA . GLU A 1 272 ? -3.236 1.567 -10.973 1.00 77.88 272 GLU A CA 1
ATOM 2215 C C . GLU A 1 272 ? -3.747 0.961 -9.650 1.00 77.88 272 GLU A C 1
ATOM 2217 O O . GLU A 1 272 ? -4.028 1.710 -8.706 1.00 77.88 272 GLU A O 1
ATOM 2222 N N . PHE A 1 273 ? -3.829 -0.370 -9.588 1.00 80.31 273 PHE A N 1
ATOM 2223 C CA . PHE A 1 273 ? -4.054 -1.193 -8.410 1.00 80.31 273 PHE A CA 1
ATOM 2224 C C . PHE A 1 273 ? -2.701 -1.834 -8.032 1.00 80.31 273 PHE A C 1
ATOM 2226 O O . PHE A 1 273 ? -1.826 -2.074 -8.860 1.00 80.31 273 PHE A O 1
ATOM 2233 N N . GLY A 1 274 ? -2.458 -2.064 -6.752 1.00 74.62 274 GLY A N 1
ATOM 2234 C CA . GLY A 1 274 ? -1.337 -2.884 -6.289 1.00 74.62 274 GLY A CA 1
ATOM 2235 C C . GLY A 1 274 ? -1.760 -4.331 -6.008 1.00 74.62 274 GLY A C 1
ATOM 2236 O O . GLY A 1 274 ? -2.920 -4.653 -6.214 1.00 74.62 274 GLY A O 1
ATOM 2237 N N . PRO A 1 275 ? -0.844 -5.212 -5.580 1.00 74.88 275 PRO A N 1
ATOM 2238 C CA . PRO A 1 275 ? -0.986 -6.669 -5.591 1.00 74.88 275 PRO A CA 1
ATOM 2239 C C . PRO A 1 275 ? -2.183 -7.214 -4.808 1.00 74.88 275 PRO A C 1
ATOM 2241 O O . PRO A 1 275 ? -2.819 -6.518 -4.016 1.00 74.88 275 PRO A O 1
ATOM 2244 N N . HIS A 1 276 ? -2.445 -8.508 -5.009 1.00 79.69 276 HIS A N 1
ATOM 2245 C CA . HIS A 1 276 ? -3.495 -9.286 -4.337 1.00 79.69 276 HIS A CA 1
ATOM 2246 C C . HIS A 1 276 ? -3.165 -9.665 -2.882 1.00 79.69 276 HIS A C 1
ATOM 2248 O O . HIS A 1 276 ? -3.546 -10.728 -2.390 1.00 79.69 276 HIS A O 1
ATOM 2254 N N . ILE A 1 277 ? -2.434 -8.796 -2.188 1.00 80.75 277 ILE A N 1
ATOM 2255 C CA . ILE A 1 277 ? -2.025 -8.989 -0.799 1.00 80.75 277 ILE A CA 1
ATOM 2256 C C . ILE A 1 277 ? -2.591 -7.839 0.023 1.00 80.75 277 ILE A C 1
ATOM 2258 O O . ILE A 1 277 ? -2.436 -6.671 -0.345 1.00 80.75 277 ILE A O 1
ATOM 2262 N N . GLY A 1 278 ? -3.249 -8.182 1.125 1.00 83.25 278 GLY A N 1
ATOM 2263 C CA . GLY A 1 278 ? -3.726 -7.232 2.115 1.00 83.25 278 GLY A CA 1
ATOM 2264 C C . GLY A 1 278 ? -2.784 -7.137 3.308 1.00 83.25 278 GLY A C 1
ATOM 2265 O O . GLY A 1 278 ? -2.113 -8.105 3.672 1.00 83.25 278 GLY A O 1
ATOM 2266 N N . VAL A 1 279 ? -2.739 -5.958 3.920 1.00 83.81 279 VAL A N 1
ATOM 2267 C CA . VAL A 1 279 ? -2.006 -5.677 5.159 1.00 83.81 279 VAL A CA 1
ATOM 2268 C C . VAL A 1 279 ? -2.901 -4.926 6.133 1.00 83.81 279 VAL A C 1
ATOM 2270 O O . VAL A 1 279 ? -3.718 -4.099 5.726 1.00 83.81 279 VAL A O 1
ATOM 2273 N N . ALA A 1 280 ? -2.734 -5.192 7.424 1.00 87.50 280 ALA A N 1
ATOM 2274 C CA . ALA A 1 280 ? -3.490 -4.526 8.474 1.00 87.50 280 ALA A CA 1
ATOM 2275 C C . ALA A 1 280 ? -2.662 -4.358 9.747 1.00 87.50 280 ALA A C 1
ATOM 2277 O O . ALA A 1 280 ? -2.056 -5.316 10.215 1.00 87.50 280 ALA A O 1
ATOM 2278 N N . THR A 1 281 ? -2.726 -3.165 10.333 1.00 87.94 281 THR A N 1
ATOM 2279 C CA . THR A 1 281 ? -2.457 -2.894 11.746 1.00 87.94 281 THR A CA 1
ATOM 2280 C C . THR A 1 281 ? -3.789 -2.647 12.443 1.00 87.94 281 THR A C 1
ATOM 2282 O O . THR A 1 281 ? -4.542 -1.759 12.040 1.00 87.94 281 THR A O 1
ATOM 2285 N N . TYR A 1 282 ? -4.087 -3.402 13.490 1.00 91.81 282 TYR A N 1
ATOM 2286 C CA . TYR A 1 282 ? -5.372 -3.348 14.180 1.00 91.81 282 TYR A CA 1
ATOM 2287 C C . TYR A 1 282 ? -5.210 -3.553 15.686 1.00 91.81 282 TYR A C 1
ATOM 2289 O O . TYR A 1 282 ? -4.169 -4.022 16.146 1.00 91.81 282 TYR A O 1
ATOM 2297 N N . CYS A 1 283 ? -6.237 -3.194 16.446 1.00 93.12 283 CYS A N 1
ATOM 2298 C CA . CYS A 1 283 ? -6.297 -3.352 17.900 1.00 93.12 283 CYS A CA 1
ATOM 2299 C C . CYS A 1 283 ? -7.679 -3.865 18.326 1.00 93.12 283 CYS A C 1
ATOM 2301 O O . CYS A 1 283 ? -8.587 -3.972 17.493 1.00 93.12 283 CYS A O 1
ATOM 2303 N N . SER A 1 284 ? -7.825 -4.212 19.603 1.00 92.50 284 SER A N 1
ATOM 2304 C CA . SER A 1 284 ? -9.138 -4.470 20.197 1.00 92.50 284 SER A CA 1
ATOM 2305 C C . SER A 1 284 ? -9.888 -3.154 20.450 1.00 92.50 284 SER A C 1
ATOM 2307 O O . SER A 1 284 ? -9.295 -2.074 20.440 1.00 92.50 284 SER A O 1
ATOM 2309 N N . THR A 1 285 ? -11.196 -3.221 20.701 1.00 88.81 285 THR A N 1
ATOM 2310 C CA . THR A 1 285 ? -11.978 -2.048 21.131 1.00 88.81 285 THR A CA 1
ATOM 2311 C C . THR A 1 285 ? -11.483 -1.464 22.454 1.00 88.81 285 THR A C 1
ATOM 2313 O O . THR A 1 285 ? -11.477 -0.247 22.612 1.00 88.81 285 THR A O 1
ATOM 2316 N N . ASP A 1 286 ? -11.027 -2.316 23.373 1.00 89.69 286 ASP A N 1
ATOM 2317 C CA . ASP A 1 286 ? -10.530 -1.901 24.689 1.00 89.69 286 ASP A CA 1
ATOM 2318 C C . ASP A 1 286 ? -9.183 -1.178 24.551 1.00 89.69 286 ASP A C 1
ATOM 2320 O O . ASP A 1 286 ? -8.937 -0.149 25.179 1.00 89.69 286 ASP A O 1
ATOM 2324 N N . ASP A 1 287 ? -8.316 -1.668 23.664 1.00 91.75 287 ASP A N 1
ATOM 2325 C CA . ASP A 1 287 ? -7.044 -1.009 23.372 1.00 91.75 287 ASP A CA 1
ATOM 2326 C C . ASP A 1 287 ? -7.238 0.290 22.579 1.00 91.75 287 ASP A C 1
ATOM 2328 O O . ASP A 1 287 ? -6.444 1.216 22.733 1.00 91.75 287 ASP A O 1
ATOM 2332 N N . LEU A 1 288 ? -8.309 0.417 21.783 1.00 90.25 288 LEU A N 1
ATOM 2333 C CA . LEU A 1 288 ? -8.660 1.682 21.132 1.00 90.25 288 LEU A CA 1
ATOM 2334 C C . LEU A 1 288 ? -8.951 2.785 22.161 1.00 90.25 288 LEU A C 1
ATOM 2336 O O . LEU A 1 288 ? -8.515 3.919 21.962 1.00 90.25 288 LEU A O 1
ATOM 2340 N N . GLU A 1 289 ? -9.649 2.463 23.256 1.00 88.12 289 GLU A N 1
ATOM 2341 C CA . GLU A 1 289 ? -9.885 3.398 24.365 1.00 88.12 289 GLU A CA 1
ATOM 2342 C C . GLU A 1 289 ? -8.553 3.824 25.001 1.00 88.12 289 GLU A C 1
ATOM 2344 O O . GLU A 1 289 ? -8.271 5.021 25.067 1.00 88.12 289 GLU A O 1
ATOM 2349 N N . LYS A 1 290 ? -7.664 2.870 25.323 1.00 87.88 290 LYS A N 1
ATOM 2350 C CA . LYS A 1 290 ? -6.314 3.171 25.848 1.00 87.88 290 LYS A CA 1
ATOM 2351 C C . LYS A 1 290 ? -5.511 4.082 24.912 1.00 87.88 290 LYS A C 1
ATOM 2353 O O . LYS A 1 290 ? -4.849 5.025 25.356 1.00 87.88 290 LYS A O 1
ATOM 2358 N N . ILE A 1 291 ? -5.547 3.795 23.608 1.00 87.88 291 ILE A N 1
ATOM 2359 C CA . ILE A 1 291 ? -4.873 4.597 22.583 1.00 87.88 291 ILE A CA 1
ATOM 2360 C C . ILE A 1 291 ? -5.459 6.008 22.567 1.00 87.88 291 ILE A C 1
ATOM 2362 O O . ILE A 1 291 ? -4.703 6.978 22.574 1.00 87.88 291 ILE A O 1
ATOM 2366 N N . SER A 1 292 ? -6.785 6.137 22.563 1.00 86.69 292 SER A N 1
ATOM 2367 C CA . SER A 1 292 ? -7.425 7.446 22.498 1.00 86.69 292 SER A CA 1
ATOM 2368 C C . SER A 1 292 ? -7.167 8.292 23.736 1.00 86.69 292 SER A C 1
ATOM 2370 O O . SER A 1 292 ? -6.932 9.490 23.595 1.00 86.69 292 SER A O 1
ATOM 2372 N N . ASP A 1 293 ? -7.190 7.691 24.923 1.00 84.56 293 ASP A N 1
ATOM 2373 C CA . ASP A 1 293 ? -6.902 8.384 26.178 1.00 84.56 293 ASP A CA 1
ATOM 2374 C C . ASP A 1 293 ? -5.446 8.870 26.215 1.00 84.56 293 ASP A C 1
ATOM 2376 O O . ASP A 1 293 ? -5.160 9.952 26.724 1.00 84.56 293 ASP A O 1
ATOM 2380 N N . THR A 1 294 ? -4.529 8.109 25.607 1.00 84.25 294 THR A N 1
ATOM 2381 C CA . THR A 1 294 ? -3.121 8.510 25.465 1.00 84.25 294 THR A CA 1
ATOM 2382 C C . THR A 1 294 ? -2.949 9.662 24.472 1.00 84.25 294 THR A C 1
ATOM 2384 O O . THR A 1 294 ? -2.155 10.564 24.715 1.00 84.25 294 THR A O 1
ATOM 2387 N N . VAL A 1 295 ? -3.667 9.630 23.345 1.00 84.25 295 VAL A N 1
ATOM 2388 C CA . VAL A 1 295 ? -3.577 10.647 22.282 1.00 84.25 295 VAL A CA 1
ATOM 2389 C C . VAL A 1 295 ? -4.273 11.953 22.680 1.00 84.25 295 VAL A C 1
ATOM 2391 O O . VAL A 1 295 ? -3.842 13.027 22.273 1.00 84.25 295 VAL A O 1
ATOM 2394 N N . GLY A 1 296 ? -5.348 11.879 23.470 1.00 84.00 296 GLY A N 1
ATOM 2395 C CA . GLY A 1 296 ? -6.071 13.055 23.959 1.00 84.00 296 GLY A CA 1
ATOM 2396 C C . GLY A 1 296 ? -6.921 13.782 22.908 1.00 84.00 296 GLY A C 1
ATOM 2397 O O . GLY A 1 296 ? -7.322 14.917 23.147 1.00 84.00 296 GLY A O 1
ATOM 2398 N N . SER A 1 297 ? -7.222 13.142 21.774 1.00 83.69 297 SER A N 1
ATOM 2399 C CA . SER A 1 297 ? -8.053 13.694 20.690 1.00 83.69 297 SER A CA 1
ATOM 2400 C C . SER A 1 297 ? -9.121 12.702 20.237 1.00 83.69 297 SER A C 1
ATOM 2402 O O . SER A 1 297 ? -9.040 11.502 20.502 1.00 83.69 297 SER A O 1
ATOM 2404 N N . ASN A 1 298 ? -10.131 13.195 19.513 1.00 88.25 298 ASN A N 1
ATOM 2405 C CA . ASN A 1 298 ? -11.104 12.319 18.865 1.00 88.25 298 ASN A CA 1
ATOM 2406 C C . ASN A 1 298 ? -10.417 11.465 17.789 1.00 88.25 298 ASN A C 1
ATOM 2408 O O . ASN A 1 298 ? -9.537 11.938 17.062 1.00 88.25 298 ASN A O 1
ATOM 2412 N N . LEU A 1 299 ? -10.872 10.219 17.653 1.00 89.38 299 LEU A N 1
ATOM 2413 C CA . LEU A 1 299 ? -10.369 9.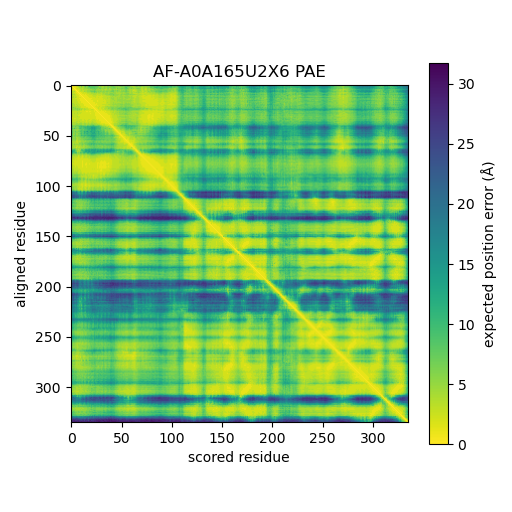297 16.642 1.00 89.38 299 LEU A CA 1
ATOM 2414 C C . LEU A 1 299 ? -11.397 9.117 15.531 1.00 89.38 299 LEU A C 1
ATOM 2416 O O . LEU A 1 299 ? -12.561 8.785 15.781 1.00 89.38 299 LEU A O 1
ATOM 2420 N N . TYR A 1 300 ? -10.939 9.295 14.295 1.00 90.62 300 TYR A N 1
ATOM 2421 C CA . TYR A 1 300 ? -11.733 9.103 13.088 1.00 90.62 300 TYR A CA 1
ATOM 2422 C C . TYR A 1 300 ? -11.131 8.003 12.229 1.00 90.62 300 TYR A C 1
ATOM 2424 O O . TYR A 1 300 ? -9.936 8.013 11.941 1.00 90.62 300 TYR A O 1
ATOM 2432 N N . LEU A 1 301 ? -11.976 7.082 11.778 1.00 91.00 301 LEU A N 1
ATOM 2433 C CA . LEU A 1 301 ? -11.646 6.125 10.734 1.00 91.00 301 LEU A CA 1
ATOM 2434 C 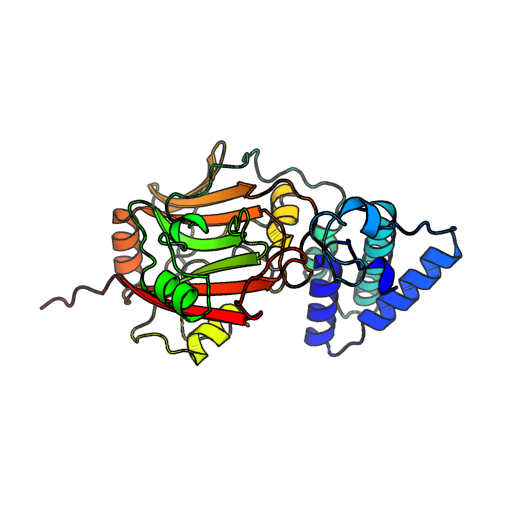C . LEU A 1 301 ? -11.904 6.782 9.381 1.00 91.00 301 LEU A C 1
ATOM 2436 O O . LEU A 1 301 ? -13.055 7.048 9.037 1.00 91.00 301 LEU A O 1
ATOM 2440 N N . ALA A 1 302 ? -10.838 7.048 8.633 1.00 90.31 302 ALA A N 1
ATOM 2441 C CA . ALA A 1 302 ? -10.889 7.519 7.257 1.00 90.31 302 ALA A CA 1
ATOM 2442 C C . ALA A 1 302 ? -10.717 6.341 6.297 1.00 90.31 302 ALA A C 1
ATOM 2444 O O . ALA A 1 302 ? -9.886 5.458 6.526 1.00 90.31 302 ALA A O 1
ATOM 2445 N N . VAL A 1 303 ? -11.484 6.341 5.211 1.00 91.31 303 VAL A N 1
ATOM 2446 C CA . VAL A 1 303 ? -11.577 5.227 4.266 1.00 91.31 303 VAL A CA 1
ATOM 2447 C C . VAL A 1 303 ? -11.547 5.758 2.846 1.00 91.31 303 VAL A C 1
ATOM 2449 O O . VAL A 1 303 ? -12.192 6.762 2.545 1.00 91.31 303 VAL A O 1
ATOM 2452 N N . LYS A 1 304 ? -10.837 5.053 1.971 1.00 91.31 304 LYS A N 1
ATOM 2453 C CA . LYS A 1 304 ? -10.859 5.249 0.528 1.00 91.31 304 LYS A CA 1
ATOM 2454 C C . LYS A 1 304 ? -11.094 3.912 -0.161 1.00 91.31 304 LYS A C 1
ATOM 2456 O O . LYS A 1 304 ? -10.364 2.955 0.079 1.00 91.31 304 LYS A O 1
ATOM 2461 N N . LEU A 1 305 ? -12.068 3.878 -1.060 1.00 91.12 305 LEU A N 1
ATOM 2462 C CA . LEU A 1 305 ? -12.318 2.769 -1.969 1.00 91.12 305 LEU A CA 1
ATOM 2463 C C . LEU A 1 305 ? -12.003 3.213 -3.390 1.00 91.12 305 LEU A C 1
ATOM 2465 O O . LEU A 1 305 ? -12.605 4.156 -3.897 1.00 91.12 305 LEU A O 1
ATOM 2469 N N . LYS A 1 306 ? -11.095 2.508 -4.051 1.00 89.75 306 LYS A N 1
ATOM 2470 C CA . LYS A 1 306 ? -10.813 2.693 -5.472 1.00 89.75 306 LYS A CA 1
ATOM 2471 C C . LYS A 1 306 ? -11.422 1.547 -6.252 1.00 89.75 306 LYS A C 1
ATOM 2473 O O . LYS A 1 306 ? -11.193 0.401 -5.881 1.00 89.75 306 LYS A O 1
ATOM 2478 N N . VAL A 1 307 ? -12.136 1.844 -7.335 1.00 88.38 307 VAL A N 1
ATOM 2479 C CA . VAL A 1 307 ? -12.736 0.827 -8.211 1.00 88.38 307 VAL A CA 1
ATOM 2480 C C . VAL A 1 307 ? -12.406 1.062 -9.680 1.00 88.38 307 VAL A C 1
ATOM 2482 O O . VAL A 1 307 ? -12.228 2.199 -10.115 1.00 88.38 307 VAL A O 1
ATOM 2485 N N . SER A 1 308 ? -12.323 -0.018 -10.453 1.00 85.44 308 SER A N 1
ATOM 2486 C CA . SER A 1 308 ? -12.176 -0.002 -11.913 1.00 85.44 308 SER A CA 1
ATOM 2487 C C . SER A 1 308 ? -12.807 -1.252 -12.519 1.00 85.44 308 SER A C 1
ATOM 2489 O O . SER A 1 308 ? -13.012 -2.251 -11.833 1.00 85.44 308 SER A O 1
ATOM 2491 N N . HIS A 1 309 ? -13.125 -1.214 -13.808 1.00 74.38 309 HIS A N 1
ATOM 2492 C CA . HIS A 1 309 ? -13.763 -2.335 -14.499 1.00 74.38 309 HIS A CA 1
ATOM 2493 C C . HIS A 1 309 ? -12.761 -3.381 -14.978 1.00 74.38 309 HIS A C 1
ATOM 2495 O O . HIS A 1 309 ? -11.707 -3.048 -15.523 1.00 74.38 309 HIS A O 1
ATOM 2501 N N . GLN A 1 310 ? -13.150 -4.652 -14.884 1.00 68.69 310 GLN A N 1
ATOM 2502 C CA . GLN A 1 310 ? -12.561 -5.742 -15.656 1.00 68.69 310 GLN A CA 1
ATOM 2503 C C . GLN A 1 310 ? -13.364 -5.965 -16.944 1.00 68.69 310 GLN A C 1
ATOM 2505 O O . GLN A 1 310 ? -14.507 -5.542 -17.096 1.00 68.69 310 GLN A O 1
ATOM 2510 N N . LYS A 1 311 ? -12.752 -6.654 -17.906 1.00 58.09 311 LYS A N 1
ATOM 2511 C CA . LYS A 1 311 ? -13.249 -6.815 -19.280 1.00 58.09 311 LYS A CA 1
ATOM 2512 C C . LYS A 1 311 ? -14.658 -7.415 -19.419 1.00 58.09 311 LYS A C 1
ATOM 2514 O O . LYS A 1 311 ? -15.304 -7.170 -20.435 1.00 58.09 311 LYS A O 1
ATOM 2519 N N . ILE A 1 312 ? -15.098 -8.238 -18.467 1.00 51.66 312 ILE A N 1
ATOM 2520 C CA . ILE A 1 312 ? -16.117 -9.279 -18.703 1.00 51.66 312 ILE A CA 1
ATOM 2521 C C . ILE A 1 312 ? -17.482 -8.971 -18.056 1.00 51.66 312 ILE A C 1
ATOM 2523 O O . ILE A 1 312 ? -18.371 -9.815 -18.096 1.00 51.66 312 ILE A O 1
ATOM 2527 N N . THR A 1 313 ? -17.726 -7.780 -17.497 1.00 52.56 313 THR A N 1
ATOM 2528 C CA . THR A 1 313 ? -18.989 -7.546 -16.766 1.00 52.56 313 THR A CA 1
ATOM 2529 C C . THR A 1 313 ? -19.770 -6.307 -17.180 1.00 52.56 313 THR A C 1
ATOM 2531 O O . THR A 1 313 ? -19.236 -5.279 -17.582 1.00 52.56 313 THR A O 1
ATOM 2534 N N . SER A 1 314 ? -21.095 -6.430 -17.070 1.00 54.00 314 SER A N 1
ATOM 2535 C CA . SER A 1 314 ? -22.102 -5.394 -17.321 1.00 54.00 314 SER A CA 1
ATOM 2536 C C . SER A 1 314 ? -22.230 -4.412 -16.149 1.00 54.00 314 SER A C 1
ATOM 2538 O O . SER A 1 314 ? -23.346 -4.068 -15.749 1.00 54.00 314 SER A O 1
ATOM 2540 N N . SER A 1 315 ? -21.111 -4.061 -15.514 1.00 60.50 315 SER A N 1
ATOM 2541 C CA . SER A 1 315 ? -21.118 -3.171 -14.358 1.00 60.50 315 SER A CA 1
ATOM 2542 C C . SER A 1 315 ? -21.347 -1.728 -14.809 1.00 60.50 315 SER A C 1
ATOM 2544 O O . SER A 1 315 ? -20.681 -1.238 -15.718 1.00 60.50 315 SER A O 1
ATOM 2546 N N . ASP A 1 316 ? -22.265 -1.028 -14.141 1.00 64.38 316 ASP A N 1
ATOM 2547 C CA . ASP A 1 316 ? -22.529 0.398 -14.373 1.00 64.38 316 ASP A CA 1
ATOM 2548 C C . ASP A 1 316 ? -21.579 1.298 -13.532 1.00 64.38 316 ASP A C 1
ATOM 2550 O O . ASP A 1 316 ? -21.653 2.528 -13.584 1.00 64.38 316 ASP A O 1
ATOM 2554 N N . VAL A 1 317 ? -20.660 0.704 -12.753 1.00 70.06 317 VAL A N 1
ATOM 2555 C CA . VAL A 1 317 ? -19.737 1.404 -11.835 1.00 70.06 317 VAL A CA 1
ATOM 2556 C C . VAL A 1 317 ? -18.560 2.035 -12.575 1.00 70.06 317 VAL A C 1
ATOM 2558 O O . VAL A 1 317 ? -17.560 1.377 -12.811 1.00 70.06 317 VAL A O 1
ATOM 2561 N N . GLN A 1 318 ? -18.611 3.323 -12.900 1.00 74.50 318 GLN A N 1
ATOM 2562 C CA . GLN A 1 318 ? -17.460 3.995 -13.519 1.00 74.50 318 GLN A CA 1
ATOM 2563 C C . GLN A 1 318 ? -16.191 3.930 -12.644 1.00 74.50 318 GLN A C 1
ATOM 2565 O O . GLN A 1 318 ? -16.306 4.000 -11.417 1.00 74.50 318 GLN A O 1
ATOM 2570 N N . PRO A 1 319 ? -14.986 3.837 -13.247 1.00 84.44 319 PRO A N 1
ATOM 2571 C CA . PRO A 1 319 ? -13.738 3.934 -12.501 1.00 84.44 319 PRO A CA 1
ATOM 2572 C C . PRO A 1 319 ? -13.700 5.227 -11.686 1.00 84.44 319 PRO A C 1
ATOM 2574 O O . PRO A 1 319 ? -13.858 6.315 -12.239 1.00 84.44 319 PRO A O 1
ATOM 2577 N N . SER A 1 320 ? -13.533 5.103 -10.372 1.00 88.75 320 SER A N 1
ATOM 2578 C CA . SER A 1 320 ? -13.611 6.232 -9.444 1.00 88.75 320 SER A CA 1
ATOM 2579 C C . SER A 1 320 ? -12.938 5.901 -8.114 1.00 88.75 320 SER A C 1
ATOM 2581 O O . SER A 1 320 ? -12.660 4.740 -7.799 1.00 88.75 320 SER A O 1
ATOM 2583 N N . GLU A 1 321 ? -12.707 6.943 -7.324 1.00 90.69 321 GLU A N 1
ATOM 2584 C CA . GLU A 1 321 ? -12.357 6.848 -5.911 1.00 90.69 321 GLU A CA 1
ATOM 2585 C C . GLU A 1 321 ? -13.530 7.371 -5.072 1.00 90.69 321 GLU A C 1
ATOM 2587 O O . GLU A 1 321 ? -14.194 8.336 -5.450 1.00 90.69 321 GLU A O 1
ATOM 2592 N N . TYR A 1 322 ? -13.810 6.696 -3.963 1.00 91.25 322 TYR A N 1
ATOM 2593 C CA . TYR A 1 322 ? -14.861 7.034 -3.009 1.00 91.25 322 TYR A CA 1
ATOM 2594 C C . TYR A 1 322 ? -14.239 7.167 -1.631 1.00 91.25 322 TYR A C 1
ATOM 2596 O O . TYR A 1 322 ? -13.341 6.398 -1.284 1.00 91.25 322 TYR A O 1
ATOM 2604 N N . TYR A 1 323 ? -14.738 8.106 -0.835 1.00 92.56 323 TYR A N 1
ATOM 2605 C CA . TYR A 1 323 ? -14.177 8.414 0.473 1.00 92.56 323 TYR A CA 1
ATOM 2606 C C . TYR A 1 323 ? -15.274 8.435 1.527 1.00 92.56 323 TYR A C 1
ATOM 2608 O O . TYR A 1 323 ? -16.415 8.805 1.252 1.00 92.56 323 TYR A O 1
ATOM 2616 N N . ALA A 1 324 ? -14.921 8.037 2.742 1.00 92.94 324 ALA A N 1
ATOM 2617 C CA . ALA A 1 324 ? -15.783 8.163 3.905 1.00 92.94 324 ALA A CA 1
ATOM 2618 C C . ALA A 1 324 ? -14.940 8.410 5.154 1.00 92.94 324 ALA A C 1
ATOM 2620 O O . ALA A 1 324 ? -13.773 8.016 5.232 1.00 92.94 324 ALA A O 1
ATOM 2621 N N . SER A 1 325 ? -15.554 9.035 6.151 1.00 92.19 325 SER A N 1
ATOM 2622 C CA . SER A 1 325 ? -14.982 9.156 7.484 1.00 92.19 325 SER A CA 1
ATOM 2623 C C . SER A 1 325 ? -16.038 8.930 8.543 1.00 92.19 325 SER A C 1
ATOM 2625 O O . SER A 1 325 ? -17.177 9.372 8.390 1.00 92.19 325 SER A O 1
ATOM 2627 N N . LYS A 1 326 ? -15.646 8.298 9.645 1.00 91.12 326 LYS A N 1
ATOM 2628 C CA . LYS A 1 326 ? -16.527 8.065 10.785 1.00 91.12 326 LYS A CA 1
ATOM 2629 C C . LYS A 1 326 ? -15.777 8.283 12.085 1.00 91.12 326 LYS A C 1
ATOM 2631 O O . LYS A 1 326 ? -14.681 7.754 12.259 1.00 91.12 326 LYS A O 1
ATOM 2636 N N . LYS A 1 327 ? -16.382 9.022 13.015 1.00 90.94 327 LYS A N 1
ATOM 2637 C CA . LYS A 1 327 ? -15.887 9.112 14.389 1.00 90.94 327 LYS A CA 1
ATOM 2638 C C . LYS A 1 327 ? -16.026 7.742 15.053 1.00 90.94 327 LYS A C 1
ATOM 2640 O O . LYS A 1 327 ? -17.133 7.211 15.129 1.00 90.94 327 LYS A O 1
ATOM 2645 N N . ILE A 1 328 ? -14.911 7.169 15.496 1.00 89.69 328 ILE A N 1
ATOM 2646 C CA . ILE A 1 328 ? -14.866 5.848 16.144 1.00 89.69 328 ILE A CA 1
ATOM 2647 C C . ILE A 1 328 ? -14.609 5.942 17.647 1.00 89.69 328 ILE A C 1
ATOM 2649 O O . ILE A 1 328 ? -14.956 5.020 18.375 1.00 89.69 328 ILE A O 1
ATOM 2653 N N . TYR A 1 329 ? -14.061 7.065 18.118 1.00 88.31 329 TYR A N 1
ATOM 2654 C CA . TYR A 1 329 ? -13.940 7.369 19.539 1.00 88.31 329 TYR A CA 1
ATOM 2655 C C . TYR A 1 329 ? -13.995 8.884 19.766 1.00 88.31 329 TYR A C 1
ATOM 2657 O O . TYR A 1 329 ? -13.541 9.670 18.928 1.00 88.31 329 TYR A O 1
ATOM 2665 N N . GLY A 1 330 ? -14.576 9.306 20.891 1.00 83.25 330 GLY A N 1
ATOM 2666 C CA . GLY A 1 330 ? -14.620 10.705 21.303 1.00 83.25 330 GLY A CA 1
ATOM 2667 C C . GLY A 1 330 ? -14.031 10.902 22.690 1.00 83.25 330 GLY A C 1
ATOM 2668 O O . GLY A 1 330 ? -14.319 10.111 23.584 1.00 83.25 330 GLY A O 1
ATOM 2669 N N . VAL A 1 331 ? -13.248 11.967 22.874 1.00 77.50 331 VAL A N 1
ATOM 2670 C CA . VAL A 1 331 ? -12.693 12.307 24.191 1.00 77.50 331 VAL A CA 1
ATOM 2671 C C . VAL A 1 331 ? -13.849 12.534 25.162 1.00 77.50 331 VAL A C 1
ATOM 2673 O O . VAL A 1 331 ? -14.752 13.333 24.897 1.00 77.50 331 VAL A O 1
ATOM 2676 N N . LYS A 1 332 ? -13.834 11.823 26.292 1.00 69.06 332 LYS A N 1
ATOM 2677 C CA . LYS A 1 332 ? -14.779 12.062 27.383 1.00 69.06 332 LYS A CA 1
ATOM 2678 C C . LYS A 1 332 ? -14.453 13.434 27.973 1.00 69.06 332 LYS A C 1
ATOM 2680 O O . LYS A 1 332 ? -13.433 13.596 28.637 1.00 69.06 332 LYS A O 1
ATOM 2685 N N . VAL A 1 333 ? -15.298 14.431 27.712 1.00 53.97 333 VAL A N 1
ATOM 2686 C CA . VAL A 1 333 ? -15.198 15.732 28.385 1.00 53.97 333 VAL A CA 1
ATOM 2687 C C . VAL A 1 333 ? -15.432 15.470 29.872 1.00 53.97 333 VAL A C 1
ATOM 2689 O O . VAL A 1 333 ? -16.532 15.073 30.256 1.00 53.97 333 VAL A O 1
ATOM 2692 N N . GLN A 1 334 ? -14.393 15.621 30.696 1.00 48.47 334 GLN A N 1
ATOM 2693 C CA . GLN A 1 334 ? -14.565 15.640 32.147 1.00 48.47 334 GLN A CA 1
ATOM 2694 C C . GLN A 1 334 ? -15.440 16.852 32.482 1.00 48.47 334 GLN A C 1
ATOM 2696 O O . GLN A 1 334 ? -15.051 17.989 32.211 1.00 48.47 334 GLN A O 1
ATOM 2701 N N . ALA A 1 335 ? -16.650 16.573 32.967 1.00 36.66 335 ALA A N 1
ATOM 2702 C CA . ALA A 1 335 ? -17.595 17.568 33.460 1.00 36.66 335 ALA A CA 1
ATOM 2703 C C . ALA A 1 335 ? -17.185 18.089 34.840 1.00 36.66 335 ALA A C 1
ATOM 2705 O O . ALA A 1 335 ? -16.658 17.274 35.637 1.00 36.66 335 ALA A O 1
#